Protein AF-A0A9Q3HCS9-F1 (afdb_monomer)

InterPro domains:
  IPR012337 Ribonuclease H-like superfamily [SSF53098] (1-122)
  IPR036397 Ribonuclease H superfamily [G3DSA:3.30.420.10] (37-159)

Structure (mmCIF, N/CA/C/O backbone):
data_AF-A0A9Q3HCS9-F1
#
_entry.id   AF-A0A9Q3HCS9-F1
#
loop_
_atom_site.group_PDB
_atom_site.id
_atom_site.type_symbol
_atom_site.label_atom_id
_atom_site.label_alt_id
_atom_site.label_comp_id
_atom_site.label_asym_id
_atom_site.label_entity_id
_atom_site.label_seq_id
_atom_site.pdbx_PDB_ins_code
_atom_site.Cartn_x
_atom_site.Cartn_y
_atom_site.Cartn_z
_atom_site.occupancy
_atom_site.B_iso_or_equiv
_atom_site.auth_seq_id
_atom_site.auth_comp_id
_atom_site.auth_asym_id
_atom_site.auth_atom_id
_atom_site.pdbx_PDB_model_num
ATOM 1 N N . MET A 1 1 ? -7.626 0.279 -17.590 1.00 75.75 1 MET A N 1
ATOM 2 C CA . MET A 1 1 ? -6.274 0.219 -18.177 1.00 75.75 1 MET A CA 1
ATOM 3 C C . MET A 1 1 ? -5.858 1.653 -18.358 1.00 75.75 1 MET A C 1
ATOM 5 O O . MET A 1 1 ? -6.711 2.412 -18.799 1.00 75.75 1 MET A O 1
ATOM 9 N N . ASP A 1 2 ? -4.629 2.001 -18.006 1.00 80.06 2 ASP A N 1
ATOM 10 C CA . ASP A 1 2 ? -4.125 3.363 -18.190 1.00 80.06 2 ASP A CA 1
ATOM 11 C C . ASP A 1 2 ? -2.607 3.383 -18.375 1.00 80.06 2 ASP A C 1
ATOM 13 O O . ASP A 1 2 ? -1.945 2.355 -18.183 1.00 80.06 2 ASP A O 1
ATOM 17 N N . TRP A 1 3 ? -2.080 4.531 -18.788 1.00 79.38 3 TRP A N 1
ATOM 18 C CA . TRP A 1 3 ? -0.685 4.724 -19.153 1.00 79.38 3 TRP A CA 1
ATOM 19 C C . TRP A 1 3 ? 0.046 5.605 -18.154 1.00 79.38 3 TRP A C 1
ATOM 21 O O . TRP A 1 3 ? -0.268 6.778 -17.988 1.00 79.38 3 TRP A O 1
ATOM 31 N N . VAL A 1 4 ? 1.145 5.076 -17.624 1.00 82.06 4 VAL A N 1
ATOM 32 C CA . VAL A 1 4 ? 2.168 5.895 -16.979 1.00 82.06 4 VAL A CA 1
ATOM 33 C C . VAL A 1 4 ? 3.147 6.346 -18.053 1.00 82.06 4 VAL A C 1
ATOM 35 O O . VAL A 1 4 ? 3.930 5.539 -18.564 1.00 82.06 4 VAL A O 1
ATOM 38 N N . THR A 1 5 ? 3.095 7.623 -18.416 1.00 82.62 5 THR A N 1
ATOM 39 C CA . THR A 1 5 ? 4.024 8.233 -19.373 1.00 82.62 5 THR A CA 1
ATOM 40 C C . THR A 1 5 ? 5.169 8.953 -18.669 1.00 82.62 5 THR A C 1
ATOM 42 O O . THR A 1 5 ? 5.165 9.129 -17.454 1.00 82.62 5 THR A O 1
ATOM 45 N N . ASP A 1 6 ? 6.156 9.380 -19.460 1.00 79.50 6 ASP A N 1
ATOM 46 C CA . ASP A 1 6 ? 7.261 10.240 -19.017 1.00 79.50 6 ASP A CA 1
ATOM 47 C C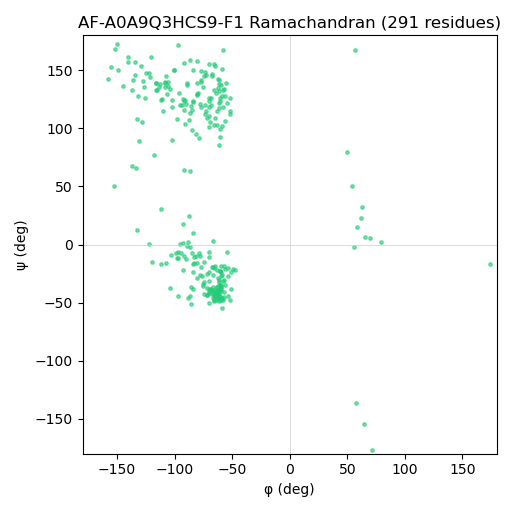 . ASP A 1 6 ? 8.152 9.598 -17.936 1.00 79.50 6 ASP A C 1
ATOM 49 O O . ASP A 1 6 ? 8.744 10.271 -17.091 1.00 79.50 6 ASP A O 1
ATOM 53 N N . LEU A 1 7 ? 8.288 8.269 -18.002 1.00 79.69 7 LEU A N 1
ATOM 54 C CA . LEU A 1 7 ? 9.249 7.518 -17.202 1.00 79.69 7 LEU A CA 1
ATOM 55 C C . LEU A 1 7 ? 10.664 7.660 -17.791 1.00 79.69 7 LEU A C 1
ATOM 57 O O . LEU A 1 7 ? 10.820 7.771 -19.013 1.00 79.69 7 LEU A O 1
ATOM 61 N N . PRO A 1 8 ? 11.722 7.619 -16.956 1.00 80.12 8 PRO A N 1
ATOM 62 C CA . PRO A 1 8 ? 13.096 7.595 -17.453 1.00 80.12 8 PRO A CA 1
ATOM 63 C C . PRO A 1 8 ? 13.323 6.370 -18.358 1.00 80.12 8 PRO A C 1
ATOM 65 O O . PRO A 1 8 ? 12.691 5.337 -18.141 1.00 80.12 8 PRO A O 1
ATOM 68 N N . PRO A 1 9 ? 14.232 6.423 -19.348 1.00 80.88 9 PRO A N 1
ATOM 69 C CA . PRO A 1 9 ? 14.474 5.290 -20.239 1.00 80.88 9 PRO A CA 1
ATOM 70 C C . PRO A 1 9 ? 14.955 4.064 -19.448 1.00 80.88 9 PRO A C 1
ATOM 72 O O . PRO A 1 9 ? 15.934 4.130 -18.702 1.00 80.88 9 PRO A O 1
ATOM 75 N N . GLY A 1 10 ? 14.239 2.947 -19.589 1.00 75.69 10 GLY A N 1
ATOM 76 C CA . GLY A 1 10 ? 14.479 1.715 -18.842 1.00 75.69 10 GLY A CA 1
ATOM 77 C C . GLY A 1 10 ? 14.904 0.534 -19.712 1.00 75.69 10 GLY A C 1
ATOM 78 O O . GLY A 1 10 ? 14.256 0.217 -20.710 1.00 75.69 10 GLY A O 1
ATOM 79 N N . GLY A 1 11 ? 15.958 -0.165 -19.278 1.00 74.81 11 GLY A N 1
ATOM 80 C CA . GLY A 1 11 ? 16.436 -1.417 -19.876 1.00 74.81 11 GLY A CA 1
ATOM 81 C C . GLY A 1 11 ? 17.113 -1.258 -21.243 1.00 74.81 11 GLY A C 1
ATOM 82 O O . GLY A 1 11 ? 17.266 -0.156 -21.759 1.00 74.81 11 GLY A O 1
ATOM 83 N N . GLU A 1 12 ? 17.496 -2.385 -21.852 1.00 72.75 12 GLU A N 1
ATOM 84 C CA . GLU A 1 12 ? 18.193 -2.427 -23.155 1.00 72.75 12 GLU A CA 1
ATOM 85 C C . GLU A 1 12 ? 17.368 -1.828 -24.301 1.00 72.75 12 GLU A C 1
ATOM 87 O O . GLU A 1 12 ? 17.911 -1.260 -25.244 1.00 72.75 12 GLU A O 1
ATOM 92 N N . ARG A 1 13 ? 16.038 -1.930 -24.206 1.00 79.94 13 ARG A N 1
ATOM 93 C CA . ARG A 1 13 ? 15.099 -1.427 -25.214 1.00 79.94 13 ARG A CA 1
ATOM 94 C C . ARG A 1 13 ? 14.676 0.026 -24.986 1.00 79.94 13 ARG A C 1
ATOM 96 O O . ARG A 1 13 ? 13.935 0.547 -25.802 1.00 79.94 13 ARG A O 1
ATOM 103 N N . SER A 1 14 ? 15.152 0.691 -23.927 1.00 83.00 14 SER A N 1
ATOM 104 C CA . SER A 1 14 ? 14.825 2.094 -23.609 1.00 83.00 14 SER A CA 1
ATOM 105 C C . SER A 1 14 ? 13.319 2.382 -23.516 1.00 83.00 14 SER A C 1
ATOM 107 O O . SER A 1 14 ? 12.809 3.323 -24.125 1.00 83.00 14 SER A O 1
ATOM 109 N N . TYR A 1 15 ? 12.586 1.572 -22.748 1.00 84.69 15 TYR A N 1
ATOM 110 C CA . TYR A 1 15 ? 11.163 1.817 -22.494 1.00 84.69 15 TYR A CA 1
ATOM 111 C C . TYR A 1 15 ? 10.973 3.147 -21.754 1.00 84.69 15 TYR A C 1
ATOM 113 O O . TYR A 1 15 ? 11.692 3.419 -20.792 1.00 84.69 15 TYR A O 1
ATOM 121 N N . ASN A 1 16 ? 10.011 3.963 -22.183 1.00 85.06 16 ASN A N 1
ATOM 122 C CA . ASN A 1 16 ? 9.735 5.295 -21.616 1.00 85.06 16 ASN A CA 1
ATOM 123 C C . ASN A 1 16 ? 8.290 5.453 -21.103 1.00 85.06 16 ASN A C 1
ATOM 125 O O . ASN A 1 16 ? 7.921 6.515 -20.601 1.00 85.06 16 ASN A O 1
ATOM 129 N N . ALA A 1 17 ? 7.477 4.403 -21.209 1.00 85.56 17 ALA A N 1
ATOM 130 C CA . ALA A 1 17 ? 6.125 4.350 -20.679 1.00 85.56 17 ALA A CA 1
ATOM 131 C C . ALA A 1 17 ? 5.837 2.969 -20.071 1.00 85.56 17 ALA A C 1
ATOM 133 O O . ALA A 1 17 ? 6.513 1.977 -20.361 1.00 85.56 17 ALA A O 1
ATOM 134 N N . CYS A 1 18 ? 4.813 2.887 -19.226 1.00 86.19 18 CYS A N 1
ATOM 135 C CA . CYS A 1 18 ? 4.311 1.632 -18.679 1.00 86.19 18 CYS A CA 1
ATOM 136 C C . CYS A 1 18 ? 2.787 1.569 -18.805 1.00 86.19 18 CYS A C 1
ATOM 138 O O . CYS A 1 18 ? 2.084 2.472 -18.356 1.00 86.19 18 CYS A O 1
ATOM 140 N N . LEU A 1 19 ? 2.278 0.485 -19.388 1.00 86.19 19 LEU A N 1
ATOM 141 C CA . LEU A 1 19 ? 0.853 0.222 -19.494 1.00 86.19 19 LEU A CA 1
ATOM 142 C C . LEU A 1 19 ? 0.402 -0.569 -18.267 1.00 86.19 19 LEU A C 1
ATOM 144 O O . LEU A 1 19 ? 0.886 -1.674 -18.005 1.00 86.19 19 LEU A O 1
ATOM 148 N N . VAL A 1 20 ? -0.545 0.002 -17.527 1.00 86.44 20 VAL A N 1
ATOM 149 C CA . VAL A 1 20 ? -1.086 -0.565 -16.296 1.00 86.44 20 VAL A CA 1
ATOM 150 C C . VAL A 1 20 ? -2.442 -1.201 -16.573 1.00 86.44 20 VAL A C 1
ATOM 152 O O . VAL A 1 20 ? -3.431 -0.560 -16.947 1.00 86.44 20 VAL A O 1
ATOM 155 N N . LEU A 1 21 ? -2.503 -2.503 -16.338 1.00 84.31 21 LEU A N 1
ATOM 156 C CA . LEU A 1 21 ? -3.712 -3.304 -16.420 1.00 84.31 21 LEU A CA 1
ATOM 157 C C . LEU A 1 21 ? -4.171 -3.673 -15.025 1.00 84.31 21 LEU A C 1
ATOM 159 O O . LEU A 1 21 ? -3.393 -4.221 -14.259 1.00 84.31 21 LEU A O 1
ATOM 163 N N . VAL A 1 22 ? -5.442 -3.434 -14.712 1.00 86.06 22 VAL A N 1
ATOM 164 C CA . VAL A 1 22 ? -6.029 -3.810 -13.422 1.00 86.06 22 VAL A CA 1
ATOM 165 C C . VAL A 1 22 ? -7.273 -4.647 -13.666 1.00 86.06 22 VAL A C 1
ATOM 167 O O . VAL A 1 22 ? -8.197 -4.225 -14.362 1.00 86.06 22 VAL A O 1
ATOM 170 N N . LYS A 1 23 ? -7.325 -5.828 -13.057 1.00 85.69 23 LYS A N 1
ATOM 171 C CA . LYS A 1 23 ? -8.526 -6.657 -13.000 1.00 85.69 23 LYS A CA 1
ATOM 172 C C . LYS A 1 23 ? -9.469 -6.099 -11.939 1.00 85.69 23 LYS A C 1
ATOM 174 O O . LYS A 1 23 ? -9.147 -6.032 -10.753 1.00 85.69 23 LYS A O 1
ATOM 179 N N . ARG A 1 24 ? -10.681 -5.732 -12.357 1.00 81.19 24 ARG A N 1
ATOM 180 C CA . ARG A 1 24 ? -11.657 -5.026 -11.511 1.00 81.19 24 ARG A CA 1
ATOM 181 C C . ARG A 1 24 ? -12.076 -5.789 -10.250 1.00 81.19 24 ARG A C 1
ATOM 183 O O . ARG A 1 24 ? -12.312 -5.144 -9.228 1.00 81.19 24 ARG A O 1
ATOM 190 N N . TYR A 1 25 ? -12.175 -7.117 -10.313 1.00 82.12 25 TYR A N 1
ATOM 191 C CA . TYR A 1 25 ? -12.683 -7.949 -9.214 1.00 82.12 25 TYR A CA 1
ATOM 192 C C . TYR A 1 25 ? -11.608 -8.323 -8.195 1.00 82.12 25 TYR A C 1
ATOM 194 O O . TYR A 1 25 ? -11.781 -8.094 -7.003 1.00 82.12 25 TYR A O 1
ATOM 202 N N . SER A 1 26 ? -10.483 -8.859 -8.663 1.00 83.88 26 SER A N 1
ATOM 203 C CA . SER A 1 26 ? -9.380 -9.291 -7.800 1.00 83.88 26 SER A CA 1
ATOM 204 C C . SER A 1 26 ? -8.483 -8.147 -7.341 1.00 83.88 26 SER A C 1
ATOM 206 O O . SER A 1 26 ? -7.690 -8.326 -6.422 1.00 83.88 26 SER A O 1
ATOM 208 N N . LYS A 1 27 ? -8.582 -6.985 -8.002 1.00 87.19 27 LYS A N 1
ATOM 209 C CA . LYS A 1 27 ? -7.637 -5.865 -7.890 1.00 87.19 27 LYS A CA 1
ATOM 210 C C . LYS A 1 27 ? -6.211 -6.253 -8.263 1.00 87.19 27 LYS A C 1
ATOM 212 O O . LYS A 1 27 ? -5.285 -5.504 -7.981 1.00 87.19 27 LYS A O 1
ATOM 217 N N . ASN A 1 28 ? -6.027 -7.403 -8.912 1.00 87.06 28 ASN A N 1
ATOM 218 C CA . ASN A 1 28 ? -4.724 -7.765 -9.423 1.00 87.06 28 ASN A CA 1
ATOM 219 C C . ASN A 1 28 ? -4.365 -6.857 -10.602 1.00 87.06 28 ASN A C 1
ATOM 221 O O . ASN A 1 28 ? -5.230 -6.312 -11.290 1.00 87.06 28 ASN A O 1
ATOM 225 N N . LYS A 1 29 ? -3.072 -6.715 -10.820 1.00 88.81 29 LYS A N 1
ATOM 226 C CA . LYS A 1 29 ? -2.436 -5.797 -11.749 1.00 88.81 29 LYS A CA 1
ATOM 227 C C . LYS A 1 29 ? -1.448 -6.542 -12.625 1.00 88.81 29 LYS A C 1
ATOM 229 O O . LYS A 1 29 ? -0.878 -7.544 -12.197 1.00 88.81 29 LYS A O 1
ATOM 234 N N . MET A 1 30 ? -1.226 -6.006 -13.810 1.00 86.44 30 MET A N 1
ATOM 235 C CA . MET A 1 30 ? -0.145 -6.405 -14.690 1.00 86.44 30 MET A CA 1
ATOM 236 C C . MET A 1 30 ? 0.488 -5.150 -15.271 1.00 86.44 30 MET A C 1
ATOM 238 O O . MET A 1 30 ? -0.229 -4.254 -15.727 1.00 86.44 30 MET A O 1
ATOM 242 N N . PHE A 1 31 ? 1.813 -5.093 -15.240 1.00 87.75 31 PHE A N 1
ATOM 243 C CA . PHE A 1 31 ? 2.566 -3.996 -15.825 1.00 87.75 31 PHE A CA 1
ATOM 244 C C . PHE A 1 31 ? 3.227 -4.438 -17.119 1.00 87.75 31 PHE A C 1
ATOM 246 O O . PHE A 1 31 ? 3.803 -5.520 -17.213 1.00 87.75 31 PHE A O 1
ATOM 253 N N . LEU A 1 32 ? 3.148 -3.582 -18.129 1.00 86.00 32 LEU A N 1
ATOM 254 C CA . LEU A 1 32 ? 3.717 -3.843 -19.440 1.00 86.00 32 LEU A CA 1
ATOM 255 C C . LEU A 1 32 ? 4.600 -2.656 -19.840 1.00 86.00 32 LEU A C 1
ATOM 257 O O . LEU A 1 32 ? 4.074 -1.596 -20.188 1.00 86.00 32 LEU A O 1
ATOM 261 N N . PRO A 1 33 ? 5.936 -2.805 -19.791 1.00 86.31 33 PRO A N 1
ATOM 262 C CA . PRO A 1 33 ? 6.858 -1.800 -20.308 1.00 86.31 33 PRO A CA 1
ATOM 263 C C . PRO A 1 33 ? 6.588 -1.521 -21.788 1.00 86.31 33 PRO A C 1
ATOM 265 O O . PRO A 1 33 ? 6.406 -2.445 -22.584 1.00 86.31 33 PRO A O 1
ATOM 268 N N . CYS A 1 34 ? 6.546 -0.245 -22.149 1.00 85.19 34 CYS A N 1
ATOM 269 C CA . CYS A 1 34 ? 6.118 0.217 -23.462 1.00 85.19 34 CYS A CA 1
ATOM 270 C C . CYS A 1 34 ? 6.818 1.514 -23.877 1.00 85.19 34 CYS A C 1
ATOM 272 O O . CYS A 1 34 ? 7.548 2.127 -23.091 1.00 85.19 34 CYS A O 1
ATOM 274 N N . HIS A 1 35 ? 6.602 1.916 -25.132 1.00 84.88 35 HIS A N 1
ATOM 275 C CA . HIS A 1 35 ? 6.965 3.238 -25.610 1.00 84.88 35 HIS A CA 1
ATOM 276 C C . HIS A 1 35 ? 5.748 4.162 -25.652 1.00 84.88 35 HIS A C 1
ATOM 278 O O . HIS A 1 35 ? 4.624 3.712 -25.869 1.00 84.88 35 HIS A O 1
ATOM 284 N N . LYS A 1 36 ? 5.983 5.461 -25.460 1.00 80.06 36 LYS A N 1
ATOM 285 C CA . LYS A 1 36 ? 4.969 6.524 -25.529 1.00 80.06 36 LYS A CA 1
ATOM 286 C C . LYS A 1 36 ? 4.267 6.591 -26.892 1.00 80.06 36 LYS A C 1
ATOM 288 O O . LYS A 1 36 ? 3.123 7.026 -26.959 1.00 80.06 36 LYS A O 1
ATOM 293 N N . ASP A 1 37 ? 4.947 6.144 -27.944 1.00 79.31 37 ASP A N 1
ATOM 294 C CA . ASP A 1 37 ? 4.442 6.172 -29.320 1.00 79.31 37 ASP A CA 1
ATOM 295 C C . ASP A 1 37 ? 3.532 4.976 -29.649 1.00 79.31 37 ASP A C 1
ATOM 297 O O . ASP A 1 37 ? 2.867 4.963 -30.683 1.00 79.31 37 ASP A O 1
ATOM 301 N N . ASP A 1 38 ? 3.480 3.964 -28.778 1.00 76.69 38 ASP A N 1
ATOM 302 C CA . ASP A 1 38 ? 2.663 2.779 -29.009 1.00 76.69 38 ASP A CA 1
ATOM 303 C C . ASP A 1 38 ? 1.199 3.046 -28.650 1.00 76.69 38 ASP A C 1
ATOM 305 O O . ASP A 1 38 ? 0.883 3.455 -27.530 1.00 76.69 38 ASP A O 1
ATOM 309 N N . THR A 1 39 ? 0.270 2.743 -29.559 1.00 73.62 39 THR A N 1
ATOM 310 C CA . THR A 1 39 ? -1.152 2.885 -29.236 1.00 73.62 39 THR A CA 1
ATOM 311 C C . THR A 1 39 ? -1.633 1.771 -28.297 1.00 73.62 39 THR A C 1
ATOM 313 O O . THR A 1 39 ? -1.243 0.602 -28.389 1.00 73.62 39 THR A O 1
ATOM 316 N N . ALA A 1 40 ? -2.558 2.124 -27.398 1.00 65.25 40 ALA A N 1
ATOM 317 C CA . ALA A 1 40 ? -3.252 1.174 -26.518 1.00 65.25 40 ALA A CA 1
ATOM 318 C C . ALA A 1 40 ? -3.994 0.087 -27.281 1.00 65.25 40 ALA A C 1
ATOM 320 O O . ALA A 1 40 ? -4.095 -1.043 -26.802 1.00 65.25 40 ALA A O 1
ATOM 321 N N . MET A 1 41 ? -4.482 0.430 -28.470 1.00 69.00 41 MET A N 1
ATOM 322 C CA . MET A 1 41 ? -5.254 -0.474 -29.300 1.00 69.00 41 MET A CA 1
ATOM 323 C C . MET A 1 41 ? -4.368 -1.580 -29.869 1.00 69.00 41 MET A C 1
ATOM 325 O O . MET A 1 41 ? -4.666 -2.755 -29.661 1.00 69.00 41 MET A O 1
ATOM 329 N N . ASP A 1 42 ? -3.233 -1.217 -30.466 1.00 74.94 42 ASP A N 1
ATOM 330 C CA . ASP A 1 42 ? -2.310 -2.182 -31.068 1.00 74.94 42 ASP A CA 1
ATOM 331 C C . ASP A 1 42 ? -1.723 -3.121 -30.010 1.00 74.94 42 ASP A C 1
ATOM 333 O O . ASP A 1 42 ? -1.700 -4.342 -30.178 1.00 74.94 42 ASP A O 1
ATOM 337 N N . ARG A 1 43 ? -1.329 -2.569 -28.856 1.00 72.56 43 ARG A N 1
ATOM 338 C CA . ARG A 1 43 ? -0.808 -3.347 -27.724 1.00 72.56 43 ARG A CA 1
ATOM 339 C C . ARG A 1 43 ? -1.843 -4.314 -27.152 1.00 72.56 43 ARG A C 1
ATOM 341 O O . ARG A 1 43 ? -1.519 -5.480 -26.938 1.00 72.56 43 ARG A O 1
ATOM 348 N N . ALA A 1 44 ? -3.072 -3.862 -26.904 1.00 69.25 44 ALA A N 1
ATOM 349 C CA . ALA A 1 44 ? -4.111 -4.710 -26.322 1.00 69.25 44 ALA A CA 1
ATOM 350 C C . ALA A 1 44 ? -4.571 -5.815 -27.283 1.00 69.25 44 ALA A C 1
ATOM 352 O O . ALA A 1 44 ? -4.778 -6.950 -26.850 1.00 69.25 44 ALA A O 1
ATOM 353 N N . ILE A 1 45 ? -4.692 -5.504 -28.578 1.00 74.06 45 ILE A N 1
ATOM 354 C CA . ILE A 1 45 ? -5.042 -6.488 -29.606 1.00 74.06 45 ILE A CA 1
ATOM 355 C C . ILE A 1 45 ? -3.929 -7.530 -29.731 1.00 74.06 45 ILE A C 1
ATOM 357 O O . ILE A 1 45 ? -4.228 -8.722 -29.710 1.00 74.06 45 ILE A O 1
ATOM 361 N N . MET A 1 46 ? -2.658 -7.115 -29.773 1.00 73.88 46 MET A N 1
ATOM 362 C CA . MET A 1 46 ? -1.534 -8.057 -29.833 1.00 73.88 46 MET A CA 1
ATOM 363 C C . MET A 1 46 ? -1.437 -8.969 -28.603 1.00 73.88 46 MET A C 1
ATOM 365 O O . MET A 1 46 ? -1.100 -10.141 -28.744 1.00 73.88 46 MET A O 1
ATOM 369 N N . LEU A 1 47 ? -1.697 -8.449 -27.400 1.00 73.25 47 LEU A N 1
ATOM 370 C CA . LEU A 1 47 ? -1.494 -9.199 -26.154 1.00 73.25 47 LEU A CA 1
ATOM 371 C C . LEU A 1 47 ? -2.681 -10.078 -25.754 1.00 73.25 47 LEU A C 1
ATOM 373 O O . LEU A 1 47 ? -2.472 -11.155 -25.200 1.00 73.25 47 LEU A O 1
ATOM 377 N N . PHE A 1 48 ? -3.914 -9.623 -25.992 1.00 77.00 48 PHE A N 1
ATOM 378 C CA . PHE A 1 48 ? -5.116 -10.307 -25.499 1.00 77.00 48 PHE A CA 1
ATOM 379 C C . PHE A 1 48 ? -6.057 -10.773 -26.607 1.00 77.00 48 PHE A C 1
ATOM 381 O O . PHE A 1 48 ? -6.942 -11.578 -26.330 1.00 77.00 48 PHE A O 1
ATOM 388 N N . GLY A 1 49 ? -5.906 -10.283 -27.843 1.00 75.00 49 GLY A N 1
ATOM 389 C CA . GLY A 1 49 ? -6.820 -10.608 -28.942 1.00 75.00 49 GLY A CA 1
ATOM 390 C C . GLY A 1 49 ? -8.262 -10.145 -28.700 1.00 75.00 49 GLY A C 1
ATOM 391 O O . GLY A 1 49 ? -9.194 -10.714 -29.262 1.00 75.00 49 GLY A O 1
ATOM 392 N N . THR A 1 50 ? -8.472 -9.150 -27.829 1.00 72.44 50 THR A N 1
ATOM 393 C CA . THR A 1 50 ? -9.807 -8.703 -27.401 1.00 72.44 50 THR A CA 1
ATOM 394 C C . THR A 1 50 ? -10.198 -7.357 -27.997 1.00 72.44 50 THR A C 1
ATOM 396 O O . THR A 1 50 ? -9.377 -6.444 -28.072 1.00 72.44 50 THR A O 1
ATOM 399 N N . ASN A 1 51 ? -11.489 -7.193 -28.296 1.00 65.44 51 ASN A N 1
ATOM 400 C CA . ASN A 1 51 ? -12.072 -5.900 -28.651 1.00 65.44 51 ASN A CA 1
ATOM 401 C C . ASN A 1 51 ? -12.118 -4.974 -27.423 1.00 65.44 51 ASN A C 1
ATOM 403 O O . ASN A 1 51 ? -12.673 -5.335 -26.384 1.00 65.44 51 ASN A O 1
ATOM 407 N N . LEU A 1 52 ? -11.547 -3.776 -27.547 1.00 67.31 52 LEU A N 1
ATOM 408 C CA . LEU A 1 52 ? -11.558 -2.752 -26.501 1.00 67.31 52 LEU A CA 1
ATOM 409 C C . LEU A 1 52 ? -12.900 -2.010 -26.475 1.00 67.31 52 LEU A C 1
ATOM 411 O O . LEU A 1 52 ? -13.362 -1.507 -27.496 1.00 67.31 52 LEU A O 1
ATOM 415 N N . SER A 1 53 ? -13.495 -1.884 -25.289 1.00 66.81 53 SER A N 1
ATOM 416 C CA . SER A 1 53 ? -14.614 -0.972 -25.041 1.00 66.81 53 SER A CA 1
ATOM 417 C C . SER A 1 53 ? -14.089 0.321 -24.414 1.00 66.81 53 SER A C 1
ATOM 419 O O . SER A 1 53 ? -13.685 0.320 -23.248 1.00 66.81 53 SER A O 1
ATOM 421 N N . PHE A 1 54 ? -14.078 1.416 -25.172 1.00 63.81 54 PHE A N 1
ATOM 422 C CA . PHE A 1 54 ? -13.660 2.724 -24.665 1.00 63.81 54 PHE A CA 1
ATOM 423 C C . PHE A 1 54 ? -14.757 3.357 -23.803 1.00 63.81 54 PHE A C 1
ATOM 425 O O . PHE A 1 54 ? -15.943 3.282 -24.132 1.00 63.81 54 PHE A O 1
ATOM 432 N N . SER A 1 55 ? -14.367 4.004 -22.703 1.00 62.41 55 SER A N 1
ATOM 433 C CA . SER A 1 55 ? -15.262 4.914 -21.992 1.00 62.41 55 SER A CA 1
ATOM 434 C C . SER A 1 55 ? -15.535 6.145 -22.863 1.00 62.41 55 SER A C 1
ATOM 436 O O . SER A 1 55 ? -14.696 6.587 -23.648 1.00 62.41 55 SER A O 1
ATOM 438 N N . THR A 1 56 ? -16.741 6.700 -22.762 1.00 58.00 56 THR A N 1
ATOM 439 C CA . THR A 1 56 ? -17.122 7.911 -23.501 1.00 58.00 56 THR A CA 1
ATOM 440 C C . THR A 1 56 ? -16.230 9.086 -23.090 1.00 58.00 56 THR A C 1
ATOM 442 O O . THR A 1 56 ? -16.104 9.351 -21.894 1.00 58.00 56 THR A O 1
ATOM 445 N N . ALA A 1 57 ? -15.695 9.826 -24.068 1.00 50.69 57 ALA A N 1
ATOM 446 C CA . ALA A 1 57 ? -14.660 10.864 -23.929 1.00 50.69 57 ALA A CA 1
ATOM 447 C C . ALA A 1 57 ? -14.935 12.016 -22.928 1.00 50.69 57 ALA A C 1
ATOM 449 O O . ALA A 1 57 ? -14.051 12.825 -22.674 1.00 50.69 57 ALA A O 1
ATOM 450 N N . TYR A 1 58 ? -16.132 12.098 -22.336 1.00 45.09 58 TYR A N 1
ATOM 451 C CA . TYR A 1 58 ? -16.535 13.178 -21.427 1.00 45.09 58 TYR A CA 1
ATOM 452 C C . TYR A 1 58 ? -17.200 12.701 -20.123 1.00 45.09 58 TYR A C 1
ATOM 454 O O . TYR A 1 58 ? -17.791 13.509 -19.406 1.00 45.09 58 TYR A O 1
ATOM 462 N N . HIS A 1 59 ? -17.134 11.407 -19.783 1.00 48.88 59 HIS A N 1
ATOM 463 C CA . HIS A 1 59 ? -17.694 10.869 -18.533 1.00 48.88 59 HIS A CA 1
ATOM 464 C C . HIS A 1 59 ? -16.685 9.981 -17.780 1.00 48.88 59 HIS A C 1
ATOM 466 O O . HIS A 1 59 ? -16.736 8.758 -17.906 1.00 48.88 59 HIS A O 1
ATOM 472 N N . PRO A 1 60 ? -15.856 10.562 -16.890 1.00 50.28 60 PRO A N 1
ATOM 473 C CA . PRO A 1 60 ? -15.045 9.804 -15.920 1.00 50.28 60 PRO A CA 1
ATOM 474 C C . PRO A 1 60 ? -15.891 9.069 -14.852 1.00 50.28 60 PRO A C 1
ATOM 476 O O 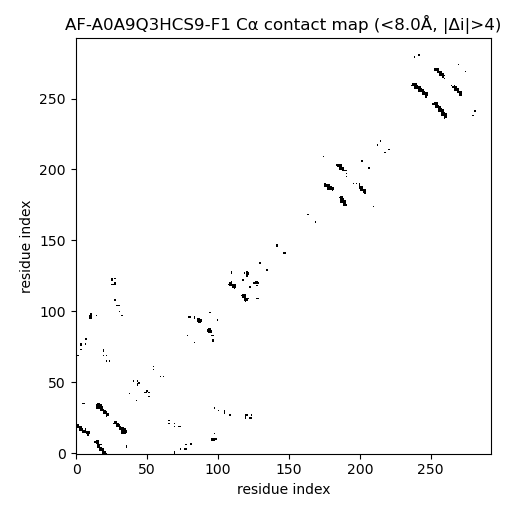. PRO A 1 60 ? -15.394 8.439 -13.931 1.00 50.28 60 PRO A O 1
ATOM 479 N N . LYS A 1 61 ? -17.227 9.133 -14.928 1.00 45.03 61 LYS A N 1
ATOM 480 C CA . LYS A 1 61 ? -18.126 8.536 -13.926 1.00 45.03 61 LYS A CA 1
ATOM 481 C C . LYS A 1 61 ? -18.321 7.021 -14.055 1.00 45.03 61 LYS A C 1
ATOM 483 O O . LYS A 1 61 ? -18.960 6.441 -13.180 1.00 45.03 61 LYS A O 1
ATOM 488 N N . ALA A 1 62 ? -17.821 6.379 -15.110 1.00 51.59 62 ALA A N 1
ATOM 489 C CA . ALA A 1 62 ? -18.145 4.979 -15.380 1.00 51.59 62 ALA A CA 1
ATOM 490 C C . ALA A 1 62 ? -17.370 3.970 -14.504 1.00 51.59 62 ALA A C 1
ATOM 492 O O . ALA A 1 62 ? -17.898 2.886 -14.250 1.00 51.59 62 ALA A O 1
ATOM 493 N N . ASP A 1 63 ? -16.172 4.298 -13.994 1.00 62.62 63 ASP A N 1
ATOM 494 C CA . ASP A 1 63 ? -15.402 3.346 -13.171 1.00 62.62 63 ASP A CA 1
ATOM 495 C C . ASP A 1 63 ? -14.454 4.004 -12.149 1.00 62.62 63 ASP A C 1
ATOM 497 O O . ASP A 1 63 ? -13.286 3.637 -12.026 1.00 62.62 63 ASP A O 1
ATOM 501 N N . GLY A 1 64 ? -14.962 4.950 -11.350 1.00 71.69 64 GLY A N 1
ATOM 502 C CA . GLY A 1 64 ? -14.158 5.704 -10.370 1.00 71.69 64 GLY A CA 1
ATOM 503 C C . GLY A 1 64 ? -13.401 4.850 -9.334 1.00 71.69 64 GLY A C 1
ATOM 504 O O . GLY A 1 64 ? -12.402 5.292 -8.770 1.00 71.69 64 GLY A O 1
ATOM 505 N N . LEU A 1 65 ? -13.827 3.602 -9.092 1.00 69.19 65 LEU A N 1
ATOM 506 C CA . LEU A 1 65 ? -13.066 2.651 -8.271 1.00 69.19 65 LEU A CA 1
ATOM 507 C C . LEU A 1 65 ? -11.814 2.141 -8.990 1.00 69.19 65 LEU A C 1
ATOM 509 O O . LEU A 1 65 ? -10.770 2.011 -8.353 1.00 69.19 65 LEU A O 1
ATOM 513 N N . ALA A 1 66 ? -11.918 1.806 -10.279 1.00 72.06 66 ALA A N 1
ATOM 514 C CA . ALA A 1 66 ? -10.772 1.378 -11.071 1.00 72.06 66 ALA A CA 1
ATOM 515 C C . ALA A 1 66 ? -9.820 2.549 -11.327 1.00 72.06 66 ALA A C 1
ATOM 517 O O . ALA A 1 66 ? -8.623 2.377 -11.133 1.00 72.06 66 ALA A O 1
ATOM 518 N N . GLU A 1 67 ? -10.345 3.736 -11.642 1.00 79.31 67 GLU A N 1
ATOM 519 C CA . GLU A 1 67 ? -9.551 4.962 -11.813 1.00 79.31 67 GLU A CA 1
ATOM 520 C C . GLU A 1 67 ? -8.732 5.280 -10.561 1.00 79.31 67 GLU A C 1
ATOM 522 O O . GLU A 1 67 ? -7.532 5.509 -10.647 1.00 79.31 67 GLU A O 1
ATOM 527 N N . ARG A 1 68 ? -9.335 5.195 -9.366 1.00 82.50 68 ARG A N 1
ATOM 528 C CA . ARG A 1 68 ? -8.609 5.445 -8.113 1.00 82.50 68 ARG A CA 1
ATOM 529 C C . ARG A 1 68 ? -7.482 4.440 -7.871 1.00 82.50 68 ARG A C 1
ATOM 531 O O . ARG A 1 68 ? -6.452 4.796 -7.310 1.00 82.50 68 ARG A O 1
ATOM 538 N N . ILE A 1 69 ? -7.686 3.177 -8.246 1.00 83.06 69 ILE A N 1
ATOM 539 C CA . ILE A 1 69 ? -6.661 2.136 -8.099 1.00 83.06 69 ILE A CA 1
ATOM 540 C C . ILE A 1 69 ? -5.537 2.346 -9.101 1.00 83.06 69 ILE A C 1
ATOM 542 O O . ILE A 1 69 ? -4.376 2.203 -8.733 1.00 83.06 69 ILE A O 1
ATOM 546 N N . ILE A 1 70 ? -5.896 2.667 -10.340 1.00 81.94 70 ILE A N 1
ATOM 547 C CA . ILE A 1 70 ? -4.953 2.989 -11.400 1.00 81.94 70 ILE A CA 1
ATOM 548 C C . ILE A 1 70 ? -4.113 4.181 -10.955 1.00 81.94 70 ILE A C 1
ATOM 550 O O . ILE A 1 70 ? -2.917 4.006 -10.809 1.00 81.94 70 ILE A O 1
ATOM 554 N N . GLN A 1 71 ? -4.720 5.302 -10.568 1.00 84.44 71 GLN A N 1
ATOM 555 C CA . GLN A 1 71 ? -4.001 6.483 -10.086 1.00 84.44 71 GLN A CA 1
ATOM 556 C C . GLN A 1 71 ? -3.046 6.159 -8.926 1.00 84.44 71 GLN A C 1
ATOM 558 O O . GLN A 1 71 ? -1.889 6.557 -8.944 1.00 84.44 71 GLN A O 1
ATOM 563 N N . ASN A 1 72 ? -3.485 5.362 -7.945 1.00 86.25 72 ASN A N 1
ATOM 564 C CA . ASN A 1 72 ? -2.594 4.918 -6.870 1.00 86.25 72 ASN A CA 1
ATOM 565 C C . ASN A 1 72 ? -1.407 4.088 -7.398 1.00 86.25 72 ASN A C 1
ATOM 567 O O . ASN A 1 72 ? -0.308 4.184 -6.866 1.00 86.25 72 ASN A O 1
ATOM 571 N N . LEU A 1 73 ? -1.623 3.228 -8.397 1.00 85.50 73 LEU A N 1
ATOM 572 C CA . LEU A 1 73 ? -0.560 2.447 -9.034 1.00 85.50 73 LEU A CA 1
ATOM 573 C C . LEU A 1 73 ? 0.388 3.328 -9.848 1.00 85.50 73 LEU A C 1
ATOM 575 O O . LEU A 1 73 ? 1.590 3.083 -9.817 1.00 85.50 73 LEU A O 1
ATOM 579 N N . GLU A 1 74 ? -0.130 4.343 -10.534 1.00 84.75 74 GLU A N 1
ATOM 580 C CA . GLU A 1 74 ? 0.669 5.341 -11.245 1.00 84.75 74 GLU A CA 1
ATOM 581 C C . GLU A 1 74 ? 1.529 6.143 -10.274 1.00 84.75 74 GLU A C 1
ATOM 583 O O . GLU A 1 74 ? 2.719 6.289 -10.519 1.00 84.75 74 GLU A O 1
ATOM 588 N N . ASP A 1 75 ? 0.980 6.570 -9.135 1.00 84.44 75 ASP A N 1
ATOM 589 C CA . ASP A 1 75 ? 1.734 7.253 -8.081 1.00 84.44 75 ASP A CA 1
ATOM 590 C C . ASP A 1 75 ? 2.825 6.344 -7.495 1.00 84.44 75 ASP A C 1
ATOM 592 O O . ASP A 1 75 ? 3.948 6.785 -7.247 1.00 84.44 75 ASP A O 1
ATOM 596 N N . ILE A 1 76 ? 2.522 5.054 -7.296 1.00 84.31 76 ILE A N 1
ATOM 597 C CA . ILE A 1 76 ? 3.498 4.074 -6.807 1.00 84.31 76 ILE A CA 1
ATOM 598 C C . ILE A 1 76 ? 4.609 3.864 -7.836 1.00 84.31 76 ILE A C 1
ATOM 600 O O . ILE A 1 76 ? 5.776 3.913 -7.466 1.00 84.31 76 ILE A O 1
ATOM 604 N N . ILE A 1 77 ? 4.278 3.641 -9.111 1.00 81.31 77 ILE A N 1
ATOM 605 C CA . ILE A 1 77 ? 5.271 3.455 -10.177 1.00 81.31 77 ILE A CA 1
ATOM 606 C C . ILE A 1 77 ? 6.060 4.742 -10.382 1.00 81.31 77 ILE A C 1
ATOM 608 O O . ILE A 1 77 ? 7.280 4.692 -10.414 1.00 81.31 77 ILE A O 1
ATOM 612 N N . GLY A 1 78 ? 5.394 5.887 -10.477 1.00 78.38 78 GLY A N 1
ATOM 613 C CA . GLY A 1 78 ? 6.008 7.198 -10.636 1.00 78.38 78 GLY A CA 1
ATOM 614 C C . GLY A 1 78 ? 6.966 7.496 -9.491 1.00 78.38 78 GLY A C 1
ATOM 615 O O . GLY A 1 78 ? 8.123 7.816 -9.738 1.00 78.38 78 GLY A O 1
ATOM 616 N N . GLY A 1 79 ? 6.546 7.277 -8.244 1.00 77.81 79 GLY A N 1
ATOM 617 C CA . GLY A 1 79 ? 7.408 7.398 -7.070 1.00 77.81 79 GLY A CA 1
ATOM 618 C C . GLY A 1 79 ? 8.566 6.401 -7.083 1.00 77.81 79 GLY A C 1
ATOM 619 O O . GLY A 1 79 ? 9.705 6.784 -6.847 1.00 77.81 79 GLY A O 1
ATOM 620 N N . PHE A 1 80 ? 8.311 5.137 -7.411 1.00 73.62 80 PHE A N 1
ATOM 621 C CA . PHE A 1 80 ? 9.320 4.076 -7.432 1.00 73.62 80 PHE A CA 1
ATOM 622 C C . PHE A 1 80 ? 10.338 4.228 -8.575 1.00 73.62 80 PHE A C 1
ATOM 624 O O . PHE A 1 80 ? 11.507 3.888 -8.410 1.00 73.62 80 PHE A O 1
ATOM 631 N N . CYS A 1 81 ? 9.922 4.785 -9.715 1.00 71.12 81 CYS A N 1
ATOM 632 C CA . CYS A 1 81 ? 10.769 5.062 -10.875 1.00 71.12 81 CYS A CA 1
ATOM 633 C C . CYS A 1 81 ? 11.506 6.404 -10.743 1.00 71.12 81 CYS A C 1
ATOM 635 O O . CYS A 1 81 ? 12.675 6.482 -11.112 1.00 71.12 81 CYS A O 1
ATOM 637 N N . ALA A 1 82 ? 10.864 7.447 -10.198 1.00 65.12 82 ALA A N 1
ATOM 638 C CA . ALA A 1 82 ? 11.476 8.761 -9.971 1.00 65.12 82 ALA A CA 1
ATOM 639 C C . ALA A 1 82 ? 12.444 8.745 -8.778 1.00 65.12 82 ALA A C 1
ATOM 641 O O . ALA A 1 82 ? 13.559 9.255 -8.875 1.00 65.12 82 ALA A O 1
ATOM 642 N N . HIS A 1 83 ? 12.058 8.090 -7.677 1.00 55.47 83 HIS A N 1
ATOM 643 C CA . HIS A 1 83 ? 12.944 7.741 -6.561 1.00 55.47 83 HIS A CA 1
ATOM 644 C C . HIS A 1 83 ? 13.644 6.398 -6.771 1.00 55.47 83 HIS A C 1
ATOM 646 O O . HIS A 1 83 ? 14.104 5.791 -5.805 1.00 55.47 83 HIS A O 1
ATOM 652 N N . GLY A 1 84 ? 13.810 5.961 -8.017 1.00 52.31 84 GLY A N 1
ATOM 653 C CA . GLY A 1 84 ? 14.769 4.926 -8.367 1.00 52.31 84 GLY A CA 1
ATOM 654 C C . GLY A 1 84 ? 16.125 5.518 -8.771 1.00 52.31 84 GLY A C 1
ATOM 655 O O . GLY A 1 84 ? 16.515 5.336 -9.924 1.00 52.31 84 GLY A O 1
ATOM 656 N N . PRO A 1 85 ? 16.900 6.222 -7.912 1.00 49.31 85 PRO A N 1
ATOM 657 C CA . PRO A 1 85 ? 18.265 6.559 -8.251 1.00 49.31 85 PRO A CA 1
ATOM 658 C C . PRO A 1 85 ? 19.099 5.307 -8.012 1.00 49.31 85 PRO A C 1
ATOM 660 O O . PRO A 1 85 ? 19.580 5.079 -6.911 1.00 49.31 85 PRO A O 1
ATOM 663 N N . LYS A 1 86 ? 19.270 4.488 -9.049 1.00 54.12 86 LYS A N 1
ATOM 664 C CA . LYS A 1 86 ? 20.217 3.371 -9.057 1.00 54.12 86 LYS A CA 1
ATOM 665 C C . LYS A 1 86 ? 20.076 2.479 -7.823 1.00 54.12 86 LYS A C 1
ATOM 667 O O . LYS A 1 86 ? 20.884 2.580 -6.900 1.00 54.12 86 LYS A O 1
ATOM 672 N N . PHE A 1 87 ? 19.091 1.578 -7.808 1.00 53.75 87 PHE A N 1
ATOM 673 C CA . PHE A 1 87 ? 19.189 0.449 -6.884 1.00 53.75 87 PHE A CA 1
ATOM 674 C C . PHE A 1 87 ? 20.488 -0.268 -7.256 1.00 53.75 87 PHE A C 1
ATOM 676 O O . PHE A 1 87 ? 20.581 -0.861 -8.329 1.00 53.75 87 PHE A O 1
ATOM 683 N N . LYS A 1 88 ? 21.534 -0.035 -6.463 1.00 56.09 88 LYS A N 1
ATOM 684 C CA . LYS A 1 88 ? 22.839 -0.639 -6.647 1.00 56.09 88 LYS A CA 1
ATOM 685 C C . LYS A 1 88 ? 22.819 -1.892 -5.812 1.00 56.09 88 LYS A C 1
ATOM 687 O O . LYS A 1 88 ? 22.722 -1.803 -4.589 1.00 56.09 88 LYS A O 1
ATOM 692 N N . ASP A 1 89 ? 22.912 -3.038 -6.464 1.00 61.25 89 ASP A N 1
ATOM 693 C CA . ASP A 1 89 ? 23.185 -4.267 -5.730 1.00 61.25 89 ASP A CA 1
ATOM 694 C C . ASP A 1 89 ? 24.503 -4.134 -4.960 1.00 61.25 89 ASP A C 1
ATOM 696 O O . ASP A 1 89 ? 25.320 -3.250 -5.229 1.00 61.25 89 ASP A O 1
ATOM 700 N N . TYR A 1 90 ? 24.764 -5.067 -4.045 1.00 60.50 90 TYR A N 1
ATOM 701 C CA . TYR A 1 90 ? 26.062 -5.179 -3.368 1.00 60.50 90 TYR A CA 1
ATOM 702 C C . TYR A 1 90 ? 27.249 -5.276 -4.358 1.00 60.50 90 TYR A C 1
ATOM 704 O O . TYR A 1 90 ? 28.373 -4.928 -4.008 1.00 60.50 90 TYR A O 1
ATOM 712 N N . ASN A 1 91 ? 26.975 -5.666 -5.611 1.00 62.47 91 ASN A N 1
ATOM 713 C CA . ASN A 1 91 ? 27.911 -5.714 -6.741 1.00 62.47 91 ASN A CA 1
ATOM 714 C C . ASN A 1 91 ? 28.008 -4.405 -7.556 1.00 62.47 91 ASN A C 1
ATOM 716 O O . ASN A 1 91 ? 28.697 -4.362 -8.571 1.00 62.47 91 ASN A O 1
ATOM 720 N N . GLY A 1 92 ? 27.294 -3.342 -7.176 1.00 63.47 92 GLY A N 1
ATOM 721 C CA . GLY A 1 92 ? 27.295 -2.047 -7.867 1.00 63.47 92 GLY A CA 1
ATOM 722 C C . GLY A 1 92 ? 26.433 -1.967 -9.136 1.00 63.47 92 GLY A C 1
ATOM 723 O O . GLY A 1 92 ? 26.407 -0.909 -9.772 1.00 63.47 92 GLY A O 1
ATOM 724 N N . PHE A 1 93 ? 25.711 -3.035 -9.500 1.00 62.50 93 PHE A N 1
ATOM 725 C CA . PHE A 1 93 ? 24.828 -3.056 -10.671 1.00 62.50 93 PHE A CA 1
ATOM 726 C C . PHE A 1 93 ? 23.625 -2.137 -10.464 1.00 62.50 93 PHE A C 1
ATOM 728 O O . PHE A 1 93 ? 22.926 -2.258 -9.468 1.00 62.50 93 PHE A O 1
ATOM 735 N N . THR A 1 94 ? 23.403 -1.212 -11.397 1.00 65.62 94 THR A N 1
ATOM 736 C CA . THR A 1 94 ? 22.296 -0.251 -11.359 1.00 65.62 94 THR A CA 1
ATOM 737 C C . THR A 1 94 ? 21.061 -0.871 -11.998 1.00 65.62 94 THR A C 1
ATOM 739 O O . THR A 1 94 ? 21.046 -1.099 -13.205 1.00 65.62 94 THR A O 1
ATOM 742 N N . HIS A 1 95 ? 20.018 -1.113 -11.209 1.00 68.81 95 HIS A N 1
ATOM 743 C CA . HIS A 1 95 ? 18.741 -1.581 -11.744 1.00 68.81 95 HIS A CA 1
ATOM 744 C C . HIS A 1 95 ? 17.970 -0.457 -12.428 1.00 68.81 95 HIS A C 1
ATOM 746 O O . HIS A 1 95 ? 17.850 0.649 -11.895 1.00 68.81 95 HIS A O 1
ATOM 752 N N . TYR A 1 96 ? 17.420 -0.769 -13.600 1.00 76.38 96 TYR A N 1
ATOM 753 C CA . TYR A 1 96 ? 16.442 0.075 -14.278 1.00 76.38 96 TYR A CA 1
ATOM 754 C C . TYR A 1 96 ? 15.063 -0.144 -13.663 1.00 76.38 96 TYR A C 1
ATOM 756 O O . TYR A 1 96 ? 14.777 -1.207 -13.119 1.00 76.38 96 TYR A O 1
ATOM 764 N N . TRP A 1 97 ? 14.154 0.813 -13.824 1.00 80.50 97 TRP A N 1
ATOM 765 C CA . TRP A 1 97 ? 12.795 0.641 -13.313 1.00 80.50 97 TRP A CA 1
ATOM 766 C C . TRP A 1 97 ? 12.106 -0.618 -13.864 1.00 80.50 97 TRP A C 1
ATOM 768 O O . TRP A 1 97 ? 11.422 -1.307 -13.113 1.00 80.50 97 TRP A O 1
ATOM 778 N N . CYS A 1 98 ? 12.364 -0.993 -15.125 1.00 80.25 98 CYS A N 1
ATOM 779 C CA . CYS A 1 98 ? 11.815 -2.209 -15.733 1.00 80.25 98 CYS A CA 1
ATOM 780 C C . CYS A 1 98 ? 12.235 -3.497 -15.008 1.00 80.25 98 CYS A C 1
ATOM 782 O O . CYS A 1 98 ? 11.437 -4.427 -14.926 1.00 80.25 98 CYS A O 1
ATOM 784 N N . THR A 1 99 ? 13.462 -3.571 -14.473 1.00 82.00 99 THR A N 1
ATOM 785 C CA . THR A 1 99 ? 13.939 -4.769 -13.754 1.00 82.00 99 THR A CA 1
ATOM 786 C C . THR A 1 99 ? 13.358 -4.863 -12.348 1.00 82.00 99 THR A C 1
ATOM 788 O O . THR A 1 99 ? 13.313 -5.945 -11.770 1.00 82.00 99 THR A O 1
ATOM 791 N N . LEU A 1 100 ? 12.862 -3.746 -11.814 1.00 80.25 100 LEU A N 1
ATOM 792 C CA . LEU A 1 100 ? 12.255 -3.668 -10.491 1.00 80.25 100 LEU A CA 1
ATOM 793 C C . LEU A 1 100 ? 10.735 -3.920 -10.508 1.00 80.25 100 LEU A C 1
ATOM 795 O O . LEU A 1 100 ? 10.149 -4.160 -9.451 1.00 80.25 100 LEU A O 1
ATOM 799 N N . ILE A 1 101 ? 10.095 -3.917 -11.685 1.00 85.12 101 ILE A N 1
ATOM 800 C CA . ILE A 1 101 ? 8.656 -4.191 -11.839 1.00 85.12 101 ILE A CA 1
ATOM 801 C C . ILE A 1 101 ? 8.234 -5.504 -11.164 1.00 85.12 101 ILE A C 1
ATOM 803 O O . ILE A 1 101 ? 7.275 -5.460 -10.399 1.00 85.12 101 ILE A O 1
ATOM 807 N N . PRO A 1 102 ? 8.921 -6.652 -11.344 1.00 86.69 102 PRO A N 1
ATOM 808 C CA . PRO A 1 102 ? 8.489 -7.901 -10.711 1.00 86.69 102 PRO A CA 1
ATOM 809 C C . PRO A 1 102 ? 8.491 -7.830 -9.178 1.00 86.69 102 PRO A C 1
ATOM 811 O O . PRO A 1 102 ? 7.625 -8.405 -8.518 1.00 86.69 102 PRO A O 1
ATOM 814 N N . ALA A 1 103 ? 9.440 -7.091 -8.592 1.00 84.06 103 ALA A N 1
ATOM 815 C CA . ALA A 1 103 ? 9.486 -6.877 -7.148 1.00 84.06 103 ALA A CA 1
ATOM 816 C C . ALA A 1 103 ? 8.295 -6.030 -6.677 1.00 84.06 103 ALA A C 1
ATOM 818 O O . ALA A 1 103 ? 7.648 -6.363 -5.681 1.00 84.06 103 ALA A O 1
ATOM 819 N N . LEU A 1 104 ? 7.966 -4.975 -7.429 1.00 85.62 104 LEU A N 1
ATOM 820 C CA . LEU A 1 104 ? 6.788 -4.152 -7.177 1.00 85.62 104 LEU A CA 1
ATOM 821 C C . LEU A 1 104 ? 5.488 -4.959 -7.317 1.00 85.62 104 LEU A C 1
ATOM 823 O O . LEU A 1 104 ? 4.587 -4.849 -6.482 1.00 85.62 104 LEU A O 1
ATOM 827 N N . GLU A 1 105 ? 5.394 -5.803 -8.345 1.00 88.56 105 GLU A N 1
ATOM 828 C CA . GLU A 1 105 ? 4.246 -6.674 -8.569 1.00 88.56 105 GLU A CA 1
ATOM 829 C C . GLU A 1 105 ? 4.014 -7.614 -7.397 1.00 88.56 105 GLU A C 1
ATOM 831 O O . GLU A 1 105 ? 2.878 -7.736 -6.937 1.00 88.56 105 GLU A O 1
ATOM 836 N N . LEU A 1 106 ? 5.075 -8.245 -6.902 1.00 86.88 106 LEU A N 1
ATOM 837 C CA . LEU A 1 106 ? 5.004 -9.169 -5.781 1.00 86.88 106 LEU A CA 1
ATOM 838 C C . LEU A 1 106 ? 4.605 -8.456 -4.479 1.00 86.88 106 LEU A C 1
ATOM 840 O O . LEU A 1 106 ? 3.759 -8.954 -3.729 1.00 86.88 106 LEU A O 1
ATOM 844 N N . ALA A 1 107 ? 5.173 -7.274 -4.227 1.00 87.50 107 ALA A N 1
ATOM 845 C CA . ALA A 1 107 ? 4.838 -6.460 -3.062 1.00 87.50 107 ALA A CA 1
ATOM 846 C C . ALA A 1 107 ? 3.354 -6.064 -3.058 1.00 87.50 107 ALA A C 1
ATOM 848 O O . ALA A 1 107 ? 2.670 -6.186 -2.043 1.00 87.50 107 ALA A O 1
ATOM 849 N N . TYR A 1 108 ? 2.824 -5.649 -4.208 1.00 88.44 108 TYR A N 1
ATOM 850 C CA . TYR A 1 108 ? 1.411 -5.308 -4.321 1.00 88.44 108 TYR A CA 1
ATOM 851 C C . TYR A 1 108 ? 0.508 -6.551 -4.236 1.00 88.44 108 TYR A C 1
ATOM 853 O O . TYR A 1 108 ? -0.513 -6.516 -3.561 1.00 88.44 108 TYR A O 1
ATOM 861 N N . GLU A 1 109 ? 0.883 -7.676 -4.858 1.00 88.62 109 GLU A N 1
ATOM 862 C CA . GLU A 1 109 ? 0.111 -8.934 -4.809 1.00 88.62 109 GLU A CA 1
ATOM 863 C C . GLU A 1 109 ? -0.079 -9.497 -3.399 1.00 88.62 109 GLU A C 1
ATOM 865 O O . GLU A 1 109 ? -1.057 -10.205 -3.147 1.00 88.62 109 GLU A O 1
ATOM 870 N N . THR A 1 110 ? 0.848 -9.192 -2.495 1.00 88.69 110 THR A N 1
ATOM 871 C CA . THR A 1 110 ? 0.831 -9.647 -1.099 1.00 88.69 110 THR A CA 1
ATOM 872 C C . THR A 1 110 ? 0.273 -8.612 -0.123 1.00 88.69 110 THR A C 1
ATOM 874 O O . THR A 1 110 ? -0.046 -8.959 1.015 1.00 88.69 110 THR A O 1
ATOM 877 N N . SER A 1 111 ? 0.090 -7.365 -0.559 1.00 88.88 111 SER A N 1
ATOM 878 C CA . SER A 1 111 ? -0.469 -6.294 0.264 1.00 88.88 111 SER A CA 1
ATOM 879 C C . SER A 1 111 ? -1.987 -6.416 0.402 1.00 88.88 111 SER A C 1
ATOM 881 O O . SER A 1 111 ? -2.695 -6.762 -0.541 1.00 88.88 111 SER A O 1
ATOM 883 N N . ILE A 1 112 ? -2.518 -6.118 1.588 1.00 89.00 112 ILE A N 1
ATOM 884 C CA . ILE A 1 112 ? -3.961 -6.158 1.852 1.00 89.00 112 ILE A CA 1
ATOM 885 C C . ILE A 1 112 ? -4.590 -4.838 1.398 1.00 89.00 112 ILE A C 1
ATOM 887 O O . ILE A 1 112 ? -4.230 -3.770 1.893 1.00 89.00 112 ILE A O 1
ATOM 891 N N . HIS A 1 113 ? -5.585 -4.902 0.508 1.00 85.06 113 HIS A N 1
ATOM 892 C CA . HIS A 1 113 ? -6.313 -3.709 0.072 1.00 85.06 113 HIS A CA 1
ATOM 893 C C . HIS A 1 113 ? -7.510 -3.411 0.971 1.00 85.06 113 HIS A C 1
ATOM 895 O O . HIS A 1 113 ? -8.289 -4.299 1.310 1.00 85.06 113 HIS A O 1
ATOM 901 N N . SER A 1 114 ? -7.719 -2.130 1.277 1.00 82.38 114 SER A N 1
ATOM 902 C CA . SER A 1 114 ? -8.845 -1.658 2.094 1.00 82.38 114 SER A CA 1
ATOM 903 C C . SER A 1 114 ? -10.218 -1.968 1.489 1.00 82.38 114 SER A C 1
ATOM 905 O O . SER A 1 114 ? -11.165 -2.219 2.225 1.00 82.38 114 SER A O 1
ATOM 907 N N . SER A 1 115 ? -10.331 -1.979 0.157 1.00 80.88 115 SER A N 1
ATOM 908 C CA . SER A 1 115 ? -11.601 -2.225 -0.543 1.00 80.88 115 SER A CA 1
ATOM 909 C C . SER A 1 115 ? -12.045 -3.690 -0.526 1.00 80.88 115 SER A C 1
ATOM 911 O O . SER A 1 115 ? -13.242 -3.959 -0.513 1.00 80.88 115 SER A O 1
ATOM 913 N N . THR A 1 116 ? -11.106 -4.638 -0.529 1.00 82.62 116 THR A N 1
ATOM 914 C CA . THR A 1 116 ? -11.394 -6.082 -0.573 1.00 82.62 116 THR A CA 1
ATOM 9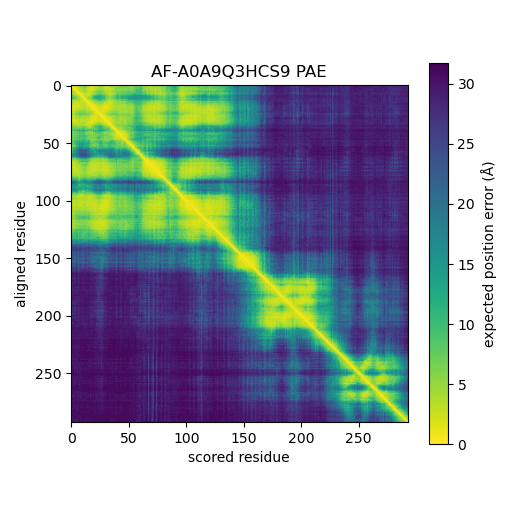15 C C . THR A 1 116 ? -11.130 -6.789 0.756 1.00 82.62 116 THR A C 1
ATOM 917 O O . THR A 1 116 ? -11.560 -7.926 0.938 1.00 82.62 116 THR A O 1
ATOM 920 N N . GLY A 1 117 ? -10.394 -6.156 1.674 1.00 87.31 117 GLY A N 1
ATOM 921 C CA . GLY A 1 117 ? -9.965 -6.741 2.947 1.00 87.31 117 GLY A CA 1
ATOM 922 C C . GLY A 1 117 ? -8.999 -7.923 2.802 1.00 87.31 117 GLY A C 1
ATOM 923 O O . GLY A 1 117 ? -8.694 -8.585 3.791 1.00 87.31 117 GLY A O 1
ATOM 924 N N . LYS A 1 118 ? -8.532 -8.219 1.582 1.00 89.06 118 LYS A N 1
ATOM 925 C CA . LYS A 1 118 ? -7.665 -9.358 1.250 1.00 89.06 118 LYS A CA 1
ATOM 926 C C . LYS A 1 118 ? -6.602 -8.946 0.236 1.00 89.06 118 LYS A C 1
ATOM 928 O O . LYS A 1 118 ? -6.786 -7.983 -0.508 1.00 89.06 118 LYS A O 1
ATOM 933 N N . ALA A 1 119 ? -5.505 -9.699 0.204 1.00 90.88 119 ALA A N 1
ATOM 934 C CA . ALA A 1 119 ? -4.460 -9.519 -0.795 1.00 90.88 119 ALA A CA 1
ATOM 935 C C . ALA A 1 119 ? -4.914 -10.022 -2.181 1.00 90.88 119 ALA A C 1
ATOM 937 O O . ALA A 1 119 ? -5.650 -11.015 -2.242 1.00 90.88 119 ALA A O 1
ATOM 938 N N . PRO A 1 120 ? -4.490 -9.399 -3.297 1.00 90.50 120 PRO A N 1
ATOM 939 C CA . PRO A 1 120 ? -4.897 -9.819 -4.637 1.00 90.50 120 PRO A CA 1
ATOM 940 C C . PRO A 1 120 ? -4.489 -11.262 -4.955 1.00 90.50 120 PRO A C 1
ATOM 942 O O . PRO A 1 120 ? -5.278 -11.999 -5.547 1.00 90.50 120 PRO A O 1
ATOM 945 N N . ALA A 1 121 ? -3.309 -11.706 -4.499 1.00 89.44 121 ALA A N 1
ATOM 946 C CA . ALA A 1 121 ? -2.870 -13.095 -4.659 1.00 89.44 121 ALA A CA 1
ATOM 947 C C . ALA A 1 121 ? -3.823 -14.082 -3.967 1.00 89.44 121 ALA A C 1
ATOM 949 O O . ALA A 1 121 ? -4.189 -15.103 -4.550 1.00 89.44 121 ALA A O 1
ATOM 950 N N . MET A 1 122 ? -4.311 -13.738 -2.772 1.00 90.94 122 MET A N 1
ATOM 951 C CA . MET A 1 122 ? -5.309 -14.536 -2.058 1.00 90.94 122 MET A CA 1
ATOM 952 C C . MET A 1 122 ? -6.636 -14.621 -2.819 1.00 90.94 122 MET A C 1
ATOM 954 O O . MET A 1 122 ? -7.294 -15.656 -2.784 1.00 90.94 122 MET A O 1
ATOM 958 N N . LEU A 1 123 ? -7.045 -13.542 -3.488 1.00 90.50 123 LEU A N 1
ATOM 959 C CA . LEU A 1 123 ? -8.309 -13.487 -4.226 1.00 90.50 123 LEU A CA 1
ATOM 960 C C . LEU A 1 123 ? -8.258 -14.258 -5.548 1.00 90.50 123 LEU A C 1
ATOM 962 O O . LEU A 1 123 ? -9.260 -14.855 -5.925 1.00 90.50 123 LEU A O 1
ATOM 966 N N . GLU A 1 124 ? -7.121 -14.253 -6.248 1.00 88.31 124 GLU A N 1
ATOM 967 C CA . GLU A 1 124 ? -6.987 -14.966 -7.528 1.00 88.31 124 GLU A CA 1
ATOM 968 C C . GLU A 1 124 ? -6.542 -16.414 -7.375 1.00 88.31 124 GLU A C 1
ATOM 970 O O . GLU A 1 124 ? -7.083 -17.300 -8.029 1.00 88.31 124 GLU A O 1
ATOM 975 N N . LYS A 1 125 ? -5.522 -16.649 -6.547 1.00 88.31 125 LYS A N 1
ATOM 976 C CA . LYS A 1 125 ? -4.830 -17.940 -6.446 1.00 88.31 125 LYS A CA 1
ATOM 977 C C . LYS A 1 125 ? -5.260 -18.726 -5.204 1.00 88.31 125 LYS A C 1
ATOM 979 O O . LYS A 1 125 ? -4.857 -19.871 -5.045 1.00 88.31 125 LYS A O 1
ATOM 984 N N . GLY A 1 126 ? -6.034 -18.118 -4.297 1.00 88.81 126 GLY A N 1
ATOM 985 C CA . GLY A 1 126 ? -6.414 -18.722 -3.012 1.00 88.81 126 GLY A CA 1
ATOM 986 C C . GLY A 1 126 ? -5.254 -18.866 -2.018 1.00 88.81 126 GLY A C 1
ATOM 987 O O . GLY A 1 126 ? -5.423 -19.449 -0.950 1.00 88.81 126 GLY A O 1
ATOM 988 N N . LEU A 1 127 ? -4.074 -18.345 -2.360 1.00 86.12 127 LEU A N 1
ATOM 989 C CA . LEU A 1 127 ? -2.795 -18.606 -1.706 1.00 86.12 127 LEU A CA 1
ATOM 990 C C . LEU A 1 127 ? -1.964 -17.321 -1.742 1.00 86.12 127 LEU A C 1
ATOM 992 O O . LEU A 1 127 ? -1.867 -16.673 -2.784 1.00 86.12 127 LEU A O 1
ATOM 996 N N . ASN A 1 128 ? -1.324 -16.987 -0.622 1.00 85.38 128 ASN A N 1
ATOM 997 C CA . ASN A 1 128 ? -0.302 -15.944 -0.591 1.00 85.38 128 ASN A CA 1
ATOM 998 C C . ASN A 1 128 ? 1.079 -16.583 -0.789 1.00 85.38 128 ASN A C 1
ATOM 1000 O O . ASN A 1 128 ? 1.423 -17.499 -0.033 1.00 85.38 128 ASN A O 1
ATOM 1004 N N . PRO A 1 129 ? 1.872 -16.136 -1.779 1.00 81.62 129 PRO A N 1
ATOM 1005 C CA . PRO A 1 129 ? 3.218 -16.654 -1.974 1.00 81.62 129 PRO A CA 1
ATOM 1006 C C . PRO A 1 129 ? 4.079 -16.353 -0.744 1.00 81.62 129 PRO A C 1
ATOM 1008 O O . PRO A 1 129 ? 3.960 -15.287 -0.142 1.00 81.62 129 PRO A O 1
ATOM 1011 N N . ARG A 1 130 ? 4.961 -17.289 -0.377 1.00 80.75 130 ARG A N 1
ATOM 1012 C CA . ARG A 1 130 ? 5.973 -17.030 0.654 1.00 80.75 130 ARG A CA 1
ATOM 1013 C C . ARG A 1 130 ? 7.001 -16.060 0.094 1.00 80.75 130 ARG A C 1
ATOM 1015 O O . ARG A 1 130 ? 7.604 -16.342 -0.941 1.00 80.75 130 ARG A O 1
ATOM 1022 N N . LEU A 1 131 ? 7.192 -14.933 0.769 1.00 82.31 131 LEU A N 1
ATOM 1023 C CA . LEU A 1 131 ? 8.159 -13.934 0.339 1.00 82.31 131 LEU A CA 1
ATOM 1024 C C . LEU A 1 131 ? 9.558 -14.298 0.853 1.00 82.31 131 LEU A C 1
ATOM 1026 O O . LEU A 1 131 ? 9.683 -14.848 1.950 1.00 82.31 131 LEU A O 1
ATOM 1030 N N . PRO A 1 132 ? 10.637 -13.931 0.133 1.00 76.69 132 PRO A N 1
ATOM 1031 C CA . PRO A 1 132 ? 12.003 -14.092 0.632 1.00 76.69 132 PRO A CA 1
ATOM 1032 C C . PRO A 1 132 ? 12.183 -13.488 2.031 1.00 76.69 132 PRO A C 1
ATOM 1034 O O . PRO A 1 132 ? 12.809 -14.101 2.892 1.00 76.69 132 PRO A O 1
ATOM 1037 N N . TYR A 1 133 ? 11.538 -12.343 2.282 1.00 74.56 133 TYR A N 1
ATOM 1038 C CA . TYR A 1 133 ? 11.507 -11.685 3.586 1.00 74.56 133 TYR A CA 1
ATOM 1039 C C . TYR A 1 133 ? 10.949 -12.575 4.707 1.00 74.56 133 TYR A C 1
ATOM 1041 O O . TYR A 1 133 ? 11.519 -12.589 5.794 1.00 74.56 133 TYR A O 1
ATOM 1049 N N . ASP A 1 134 ? 9.891 -13.354 4.461 1.00 76.06 134 ASP A N 1
ATOM 1050 C CA . ASP A 1 134 ? 9.306 -14.239 5.479 1.00 76.06 134 ASP A CA 1
ATOM 1051 C C . ASP A 1 134 ? 10.286 -15.347 5.878 1.00 76.06 134 ASP A C 1
ATOM 1053 O O . ASP A 1 134 ? 10.425 -15.688 7.051 1.00 76.06 134 ASP A O 1
ATOM 1057 N N . THR A 1 135 ? 11.010 -15.877 4.892 1.00 71.12 135 THR A N 1
ATOM 1058 C CA . THR A 1 135 ? 12.052 -16.890 5.097 1.00 71.12 135 THR A CA 1
ATOM 1059 C C . THR A 1 135 ? 13.235 -16.324 5.876 1.00 71.12 135 THR A C 1
ATOM 1061 O O . THR A 1 135 ? 13.689 -16.942 6.834 1.00 71.12 135 THR A O 1
ATOM 1064 N N . LEU A 1 136 ? 13.702 -15.126 5.505 1.00 71.25 136 LEU A N 1
ATOM 1065 C CA . LEU A 1 136 ? 14.798 -14.443 6.193 1.00 71.25 136 LEU A CA 1
ATOM 1066 C C . LEU A 1 136 ? 14.421 -14.098 7.631 1.00 71.25 136 LEU A C 1
ATOM 1068 O O . LEU A 1 136 ? 15.208 -14.345 8.535 1.00 71.25 136 LEU A O 1
ATOM 1072 N N . LYS A 1 137 ? 13.203 -13.598 7.857 1.00 67.94 137 LYS A N 1
ATOM 1073 C CA . LYS A 1 137 ? 12.694 -13.235 9.183 1.00 67.94 137 LYS A CA 1
ATOM 1074 C C . LYS A 1 137 ? 12.676 -14.410 10.154 1.00 67.94 137 LYS A C 1
ATOM 1076 O O . LYS A 1 137 ? 12.966 -14.212 11.326 1.00 67.94 137 LYS A O 1
ATOM 1081 N N . ASN A 1 138 ? 12.379 -15.616 9.675 1.00 64.06 138 ASN A N 1
ATOM 1082 C CA . ASN A 1 138 ? 12.419 -16.821 10.504 1.00 64.06 138 ASN A CA 1
ATOM 1083 C C . ASN A 1 138 ? 13.850 -17.238 10.885 1.00 64.06 138 ASN A C 1
ATOM 1085 O O . ASN A 1 138 ? 14.034 -17.912 11.894 1.00 64.06 138 ASN A O 1
ATOM 1089 N N . CYS A 1 139 ? 14.850 -16.838 10.096 1.00 58.94 139 CYS A N 1
ATOM 1090 C CA . CYS A 1 139 ? 16.268 -17.067 10.377 1.00 58.94 139 CYS A CA 1
ATOM 1091 C C . CYS A 1 139 ? 16.927 -15.914 11.151 1.00 58.94 139 CYS A C 1
ATOM 1093 O O . CYS A 1 139 ? 18.065 -16.060 11.598 1.00 58.94 139 CYS A O 1
ATOM 1095 N N . 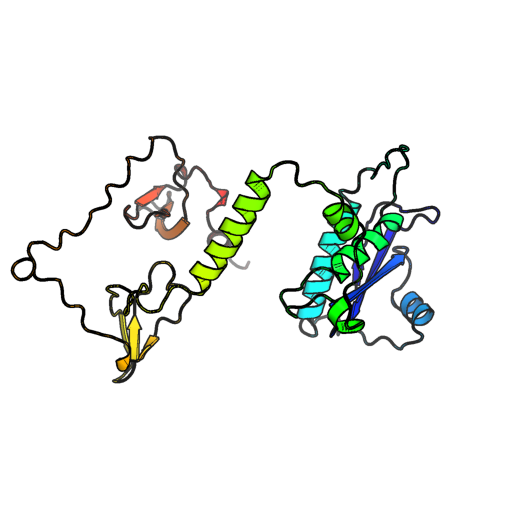LEU A 1 140 ? 16.251 -14.770 11.306 1.00 6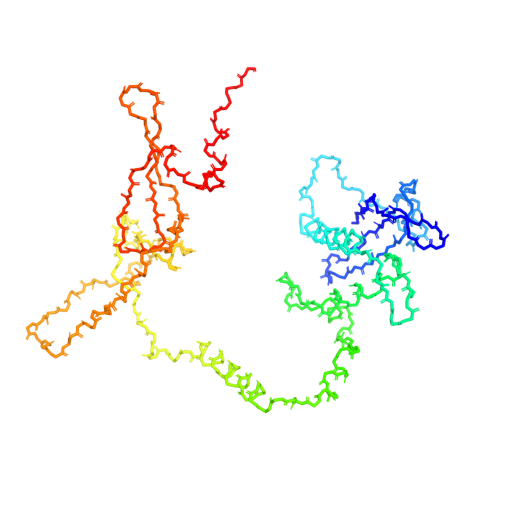1.47 140 LEU A N 1
ATOM 1096 C CA . LEU A 1 140 ? 16.732 -13.700 12.170 1.00 61.47 140 LEU A CA 1
ATOM 1097 C C . LEU A 1 140 ? 16.597 -14.174 13.616 1.00 61.47 140 LEU A C 1
ATOM 1099 O O . LEU A 1 140 ? 15.495 -14.324 14.137 1.00 61.47 140 LEU A O 1
ATOM 1103 N N . VAL A 1 141 ? 17.736 -14.418 14.263 1.00 64.75 141 VAL A N 1
ATOM 1104 C CA . VAL A 1 141 ? 17.790 -14.589 15.716 1.00 64.75 141 VAL A CA 1
ATOM 1105 C C . VAL A 1 141 ? 17.190 -13.328 16.334 1.00 64.75 141 VAL A C 1
ATOM 1107 O O . VAL A 1 141 ? 17.604 -12.227 15.972 1.00 64.75 141 VAL A O 1
ATOM 1110 N N . ASP A 1 142 ? 16.218 -13.470 17.239 1.00 61.31 142 ASP A N 1
ATOM 1111 C CA . ASP A 1 142 ? 15.713 -12.353 18.042 1.00 61.31 142 ASP A CA 1
ATOM 1112 C C . ASP A 1 142 ? 16.894 -11.802 18.860 1.00 61.31 142 ASP A C 1
ATOM 1114 O O . ASP A 1 142 ? 17.215 -12.291 19.940 1.00 61.31 142 ASP A O 1
ATOM 1118 N N . ILE A 1 143 ? 17.580 -10.791 18.317 1.00 65.81 143 ILE A N 1
ATOM 1119 C CA . ILE A 1 143 ? 18.798 -10.200 18.902 1.00 65.81 143 ILE A CA 1
ATOM 1120 C C . ILE A 1 143 ? 18.489 -9.630 20.297 1.00 65.81 143 ILE A C 1
ATOM 1122 O O . ILE A 1 143 ? 19.374 -9.491 21.137 1.00 65.81 143 ILE A O 1
ATOM 1126 N N . THR A 1 144 ? 17.214 -9.319 20.567 1.00 70.62 144 THR A N 1
ATOM 1127 C CA . THR A 1 144 ? 16.749 -8.814 21.857 1.00 70.62 144 THR A CA 1
ATOM 1128 C C . THR A 1 144 ? 15.497 -9.568 22.336 1.00 70.62 144 THR A C 1
ATOM 1130 O O . THR A 1 144 ? 14.396 -9.331 21.827 1.00 70.62 144 THR A O 1
ATOM 1133 N N . PRO A 1 145 ? 15.600 -10.429 23.369 1.00 71.88 145 PRO A N 1
ATOM 1134 C CA . PRO A 1 145 ? 14.431 -11.102 23.950 1.00 71.88 145 PRO A CA 1
ATOM 1135 C C . PRO A 1 145 ? 13.403 -10.097 24.504 1.00 71.88 145 PRO A C 1
ATOM 1137 O O . PRO A 1 145 ? 12.203 -10.379 24.562 1.00 71.88 145 PRO A O 1
ATOM 1140 N N . THR A 1 146 ? 13.852 -8.884 24.839 1.00 77.00 146 THR A N 1
ATOM 1141 C CA . THR A 1 146 ? 13.017 -7.759 25.272 1.00 77.00 146 THR A CA 1
ATOM 1142 C C . THR A 1 146 ? 12.067 -7.270 24.177 1.00 77.00 146 THR A C 1
ATOM 1144 O O . THR A 1 146 ? 10.902 -7.015 24.471 1.00 77.00 146 THR A O 1
ATOM 1147 N N . ALA A 1 147 ? 12.503 -7.176 22.914 1.00 74.75 147 ALA A N 1
ATOM 1148 C CA . ALA A 1 147 ? 11.643 -6.714 21.818 1.00 74.75 147 ALA A CA 1
ATOM 1149 C C . ALA A 1 147 ? 10.550 -7.737 21.479 1.00 74.75 147 ALA A C 1
ATOM 1151 O O . ALA A 1 147 ? 9.398 -7.365 21.253 1.00 74.75 147 ALA A O 1
ATOM 1152 N N . SER A 1 148 ? 10.892 -9.027 21.520 1.00 72.75 148 SER A N 1
ATOM 1153 C CA . SER A 1 148 ? 9.936 -10.127 21.340 1.00 72.75 148 SER A CA 1
ATOM 1154 C C . SER A 1 148 ? 8.895 -10.147 22.469 1.00 72.75 148 SER A C 1
ATOM 1156 O O . SER A 1 148 ? 7.686 -10.180 22.222 1.00 72.75 148 SER A O 1
ATOM 1158 N N . SER A 1 149 ? 9.352 -9.983 23.716 1.00 81.81 149 SER A N 1
ATOM 1159 C CA . SER A 1 149 ? 8.484 -9.867 24.897 1.00 81.81 149 SER A CA 1
ATOM 1160 C C . SER A 1 149 ? 7.566 -8.644 24.824 1.00 81.81 149 SER A C 1
ATOM 1162 O O . SER A 1 149 ? 6.370 -8.746 25.096 1.00 81.81 149 SER A O 1
ATOM 1164 N N . PHE A 1 150 ? 8.093 -7.493 24.399 1.00 82.94 150 PHE A N 1
ATOM 1165 C CA . PHE A 1 150 ? 7.322 -6.261 24.237 1.00 82.94 150 PHE A CA 1
ATOM 1166 C C . PHE A 1 150 ? 6.286 -6.373 23.116 1.00 82.94 150 PHE A C 1
ATOM 1168 O O . PHE A 1 150 ? 5.147 -5.948 23.292 1.00 82.94 150 PHE A O 1
ATOM 1175 N N . LYS A 1 151 ? 6.633 -7.015 21.995 1.00 82.44 151 LYS A N 1
ATOM 1176 C CA . LYS A 1 151 ? 5.686 -7.327 20.920 1.00 82.44 151 LYS A CA 1
ATOM 1177 C C . LYS A 1 151 ? 4.542 -8.207 21.427 1.00 82.44 151 LYS A C 1
ATOM 1179 O O . LYS A 1 151 ? 3.383 -7.874 21.204 1.00 82.44 151 LYS A O 1
ATOM 1184 N N . MET A 1 152 ? 4.845 -9.277 22.167 1.00 82.94 152 MET A N 1
ATOM 1185 C CA . MET A 1 152 ? 3.812 -10.113 22.794 1.00 82.94 152 MET A CA 1
ATOM 1186 C C . MET A 1 152 ? 2.937 -9.315 23.768 1.00 82.94 152 MET A C 1
ATOM 1188 O O . MET A 1 152 ? 1.725 -9.524 23.825 1.00 82.94 152 MET A O 1
ATOM 1192 N N . MET A 1 153 ? 3.537 -8.403 24.535 1.00 85.12 153 MET A N 1
ATOM 1193 C CA . MET A 1 153 ? 2.818 -7.536 25.467 1.00 85.12 153 MET A CA 1
ATOM 1194 C C . MET A 1 153 ? 1.883 -6.569 24.727 1.00 85.12 153 MET A C 1
ATOM 1196 O O . MET A 1 153 ? 0.719 -6.444 25.105 1.00 85.12 153 MET A O 1
ATOM 1200 N N . LEU A 1 154 ? 2.346 -5.963 23.630 1.00 83.88 154 LEU A N 1
ATOM 1201 C CA . LEU A 1 154 ? 1.550 -5.108 22.746 1.00 83.88 154 LEU A CA 1
ATOM 1202 C C . LEU A 1 154 ? 0.395 -5.864 22.090 1.00 83.88 154 LEU A C 1
ATOM 1204 O O . LEU A 1 154 ? -0.731 -5.371 22.076 1.00 83.88 154 LEU A O 1
ATOM 1208 N N . ASP A 1 155 ? 0.647 -7.061 21.567 1.00 83.19 155 ASP A N 1
ATOM 1209 C CA . ASP A 1 155 ? -0.386 -7.861 20.912 1.00 83.19 155 ASP A CA 1
ATOM 1210 C C . ASP A 1 155 ? -1.478 -8.269 21.913 1.00 83.19 155 ASP A C 1
ATOM 1212 O O . ASP A 1 155 ? -2.670 -8.159 21.606 1.00 83.19 155 ASP A O 1
ATOM 1216 N N . LYS A 1 156 ? -1.097 -8.634 23.147 1.00 83.75 156 LYS A N 1
ATOM 1217 C CA . LYS A 1 156 ? -2.039 -8.878 24.251 1.00 83.75 156 LYS A CA 1
ATOM 1218 C C . LYS A 1 156 ? -2.809 -7.617 24.642 1.00 83.75 156 LYS A C 1
ATOM 1220 O O . LYS A 1 156 ? -4.026 -7.692 24.801 1.00 83.75 156 LYS A O 1
ATOM 1225 N N . ALA A 1 157 ? -2.142 -6.470 24.762 1.00 78.75 157 ALA A N 1
ATOM 1226 C CA . ALA A 1 157 ? -2.786 -5.199 25.085 1.00 78.75 157 ALA A CA 1
ATOM 1227 C C . ALA A 1 157 ? -3.829 -4.805 24.025 1.00 78.75 157 ALA A C 1
ATOM 1229 O O . ALA A 1 157 ? -4.970 -4.514 24.373 1.00 78.75 157 ALA A O 1
ATOM 1230 N N . ARG A 1 158 ? -3.495 -4.922 22.734 1.00 74.50 158 ARG A N 1
ATOM 1231 C CA . ARG A 1 158 ? -4.422 -4.688 21.609 1.00 74.50 158 ARG A CA 1
ATOM 1232 C C . ARG A 1 158 ? -5.613 -5.648 21.615 1.00 74.50 158 ARG A C 1
ATOM 1234 O O . ARG A 1 158 ? -6.742 -5.260 21.317 1.00 74.50 158 ARG A O 1
ATOM 1241 N N . HIS A 1 159 ? -5.384 -6.913 21.967 1.00 69.88 159 HIS A N 1
ATOM 1242 C CA . HIS A 1 159 ? -6.467 -7.888 22.128 1.00 69.88 159 HIS A CA 1
ATOM 1243 C C . HIS A 1 159 ? -7.381 -7.536 23.309 1.00 69.88 159 HIS A C 1
ATOM 1245 O O . HIS A 1 159 ? -8.594 -7.730 23.214 1.00 69.88 159 HIS A O 1
ATOM 1251 N N . HIS A 1 160 ? -6.824 -7.005 24.399 1.00 68.19 160 HIS A N 1
ATOM 1252 C CA . HIS A 1 160 ? -7.585 -6.524 25.550 1.00 68.19 160 HIS A CA 1
ATOM 1253 C C . HIS A 1 160 ? -8.346 -5.225 25.266 1.00 68.19 160 HIS A C 1
ATOM 1255 O O . HIS A 1 160 ? -9.482 -5.111 25.710 1.00 68.19 160 HIS A O 1
ATOM 1261 N N . GLU A 1 161 ? -7.792 -4.294 24.492 1.00 61.06 161 GLU A N 1
ATOM 1262 C CA . GLU A 1 161 ? -8.459 -3.052 24.075 1.00 61.06 161 GLU A CA 1
ATOM 1263 C C . GLU A 1 161 ? -9.719 -3.343 23.242 1.00 61.06 161 GLU A C 1
ATOM 1265 O O . GLU A 1 161 ? -10.825 -2.889 23.555 1.00 61.06 161 GLU A O 1
ATOM 1270 N N . ASN A 1 162 ? -9.591 -4.225 22.247 1.00 58.31 162 ASN A N 1
ATOM 1271 C CA . ASN A 1 162 ? -10.727 -4.691 21.448 1.00 58.31 162 ASN A CA 1
ATOM 1272 C C . ASN A 1 162 ? -11.745 -5.505 22.265 1.00 58.31 162 ASN A C 1
ATOM 1274 O O . ASN A 1 162 ? -12.906 -5.635 21.874 1.00 58.31 162 ASN A O 1
ATOM 1278 N N . ARG A 1 163 ? -11.326 -6.034 23.419 1.00 59.19 163 ARG A N 1
ATOM 1279 C CA . ARG A 1 163 ? -12.161 -6.753 24.385 1.00 59.19 163 ARG A CA 1
ATOM 1280 C C . ARG A 1 163 ? -12.336 -5.980 25.689 1.00 59.19 163 ARG A C 1
ATOM 1282 O O . ARG A 1 163 ? -12.502 -6.620 26.726 1.00 59.19 163 ARG A O 1
ATOM 1289 N N . CYS A 1 164 ? -12.326 -4.643 25.665 1.00 57.34 164 CYS A N 1
ATOM 1290 C CA . CYS A 1 164 ? -12.642 -3.865 26.859 1.00 57.34 164 CYS A CA 1
ATOM 1291 C C . CYS A 1 164 ? -13.981 -4.377 27.413 1.00 57.34 164 CYS A C 1
ATOM 1293 O O . CYS A 1 164 ? -15.004 -4.256 26.723 1.00 57.34 164 CYS A O 1
ATOM 1295 N N . PRO A 1 165 ? -13.988 -5.019 28.599 1.00 60.69 165 PRO A N 1
ATOM 1296 C CA . PRO A 1 165 ? -15.179 -5.667 29.107 1.00 60.69 165 PRO A CA 1
ATOM 1297 C C . PRO A 1 165 ? -16.257 -4.601 29.238 1.00 60.69 165 PRO A C 1
ATOM 1299 O O . PRO A 1 165 ? -15.991 -3.499 29.709 1.00 60.69 165 PRO A O 1
ATOM 1302 N N . ARG A 1 166 ? -17.490 -4.931 28.840 1.00 58.22 166 ARG A N 1
ATOM 1303 C CA . ARG A 1 166 ? -18.654 -4.025 28.887 1.00 58.22 166 ARG A CA 1
ATOM 1304 C C . ARG A 1 166 ? -18.828 -3.325 30.249 1.00 58.22 166 ARG A C 1
ATOM 1306 O O . ARG A 1 166 ? -19.461 -2.284 30.306 1.00 58.22 166 ARG A O 1
ATOM 1313 N N . LYS A 1 167 ? -18.246 -3.888 31.316 1.00 60.16 167 LYS A N 1
ATOM 1314 C CA . LYS A 1 167 ? -18.204 -3.353 32.685 1.00 60.16 167 LYS A CA 1
ATOM 1315 C C . LYS A 1 167 ? -17.283 -2.135 32.887 1.00 60.16 167 LYS A C 1
ATOM 1317 O O . LYS A 1 167 ? -17.517 -1.400 33.833 1.00 60.16 167 LYS A O 1
ATOM 1322 N N . LEU A 1 168 ? -16.252 -1.947 32.057 1.00 57.44 168 LEU A N 1
ATOM 1323 C CA . LEU A 1 168 ? -15.297 -0.825 32.142 1.00 57.44 168 LEU A CA 1
ATOM 1324 C C . LEU A 1 168 ? -15.610 0.314 31.162 1.00 57.44 168 LEU A C 1
ATOM 1326 O O . LEU A 1 168 ? -14.959 1.350 31.209 1.00 57.44 168 LEU A O 1
ATOM 1330 N N . LYS A 1 169 ? -16.576 0.126 30.256 1.00 64.38 169 LYS A N 1
ATOM 1331 C CA . LYS A 1 169 ? -17.072 1.207 29.400 1.00 64.38 169 LYS A CA 1
ATOM 1332 C C . LYS A 1 169 ? -18.220 1.904 30.113 1.00 64.38 169 LYS A C 1
ATOM 1334 O O . LYS A 1 169 ? -19.099 1.229 30.652 1.00 64.38 169 LYS A O 1
ATOM 1339 N N . ASP A 1 170 ? -18.237 3.230 30.061 1.00 67.12 170 ASP A N 1
ATOM 1340 C CA . ASP A 1 170 ? -19.372 3.991 30.565 1.00 67.12 170 ASP A CA 1
ATOM 1341 C C . ASP A 1 170 ? -20.650 3.563 29.844 1.00 67.12 170 ASP A C 1
ATOM 1343 O O . ASP A 1 170 ? -20.697 3.411 28.621 1.00 67.12 170 ASP A O 1
ATOM 1347 N N . SER A 1 171 ? -21.701 3.331 30.628 1.00 70.06 171 SER A N 1
ATOM 1348 C CA . SER A 1 171 ? -22.992 2.895 30.090 1.00 70.06 171 SER A CA 1
ATOM 1349 C C . SER A 1 171 ? -23.674 3.972 29.236 1.00 70.06 171 SER A C 1
ATOM 1351 O O . SER A 1 171 ? -24.434 3.629 28.332 1.00 70.06 171 SER A O 1
ATOM 1353 N N . PHE A 1 172 ? -23.376 5.250 29.494 1.00 79.81 172 PHE A N 1
ATOM 1354 C CA . PHE A 1 172 ? -23.858 6.412 28.748 1.00 79.81 172 PHE A CA 1
ATOM 1355 C C . PHE A 1 172 ? -22.702 7.384 28.510 1.00 79.81 172 PHE A C 1
ATOM 1357 O O . PHE A 1 172 ? -21.860 7.578 29.384 1.00 79.81 172 PHE A O 1
ATOM 1364 N N . ALA A 1 173 ? -22.666 7.994 27.327 1.00 75.31 173 ALA A N 1
ATOM 1365 C CA . ALA A 1 173 ? -21.606 8.912 26.935 1.00 75.31 173 ALA A CA 1
ATOM 1366 C C . ALA A 1 173 ? -21.969 10.353 27.309 1.00 75.31 173 ALA A C 1
ATOM 1368 O O . ALA A 1 173 ? -22.761 10.968 26.605 1.00 75.31 173 ALA A O 1
ATOM 1369 N N . GLY A 1 174 ? -21.351 10.857 28.382 1.00 72.62 174 GLY A N 1
ATOM 1370 C CA . GLY A 1 174 ? -21.285 12.271 28.770 1.00 72.62 174 GLY A CA 1
ATOM 1371 C C . GLY A 1 174 ? -22.617 13.027 28.958 1.00 72.62 174 GLY A C 1
ATOM 1372 O O . GLY A 1 174 ? -23.693 12.568 28.579 1.00 72.62 174 GLY A O 1
ATOM 1373 N N . PRO A 1 175 ? -22.567 14.228 29.554 1.00 81.31 175 PRO A N 1
ATOM 1374 C CA . PRO A 1 175 ? -23.648 15.196 29.440 1.00 81.31 175 PRO A CA 1
ATOM 1375 C C . PRO A 1 175 ? -23.576 15.864 28.060 1.00 81.31 175 PRO A C 1
ATOM 1377 O O . PRO A 1 175 ? -22.587 16.515 27.726 1.00 81.31 175 PRO A O 1
ATOM 1380 N N . LEU A 1 176 ? -24.618 15.696 27.249 1.00 84.88 176 LEU A N 1
ATOM 1381 C CA . LEU A 1 176 ? -24.730 16.313 25.926 1.00 84.88 176 LEU A CA 1
ATOM 1382 C C . LEU A 1 176 ? -25.915 17.275 25.906 1.00 84.88 176 LEU A C 1
ATOM 1384 O O . LEU A 1 176 ? -26.984 16.971 26.438 1.00 84.88 176 LEU A O 1
ATOM 1388 N N . MET A 1 177 ? -25.725 18.426 25.265 1.00 82.31 177 MET A N 1
ATOM 1389 C CA . MET A 1 177 ? -26.771 19.437 25.138 1.00 82.31 177 MET A CA 1
ATOM 1390 C C . MET A 1 177 ? -27.744 19.071 24.016 1.00 82.31 177 MET A C 1
ATOM 1392 O O . MET A 1 177 ? -27.339 18.628 22.937 1.00 82.31 177 MET A O 1
ATOM 1396 N N . ILE A 1 178 ? -29.036 19.283 24.261 1.00 87.31 178 ILE A N 1
ATOM 1397 C CA . ILE A 1 178 ? -30.094 19.104 23.264 1.00 87.31 178 ILE A CA 1
ATOM 1398 C C . ILE A 1 178 ? -30.199 20.383 22.430 1.00 87.31 178 ILE A C 1
ATOM 1400 O O . ILE A 1 178 ? -30.451 21.455 22.974 1.00 87.31 178 ILE A O 1
ATOM 1404 N N . LYS A 1 179 ? -30.037 20.268 21.107 1.00 86.56 179 LYS A N 1
ATOM 1405 C CA . LYS A 1 179 ? -30.218 21.384 20.163 1.00 86.56 179 LYS A CA 1
ATOM 1406 C C . LYS A 1 179 ? -31.664 21.547 19.723 1.00 86.56 179 LYS A C 1
ATOM 1408 O O . LYS A 1 179 ? -32.148 22.668 19.622 1.00 86.56 179 LYS A O 1
ATOM 1413 N N . ALA A 1 180 ? -32.328 20.439 19.408 1.00 84.69 180 ALA A N 1
ATOM 1414 C CA . ALA A 1 180 ? -33.691 20.448 18.892 1.00 84.69 180 ALA A CA 1
ATOM 1415 C C . ALA A 1 180 ? -34.398 19.123 19.181 1.00 84.69 180 ALA A C 1
ATOM 1417 O O . ALA A 1 180 ? -33.763 18.071 19.263 1.00 84.69 180 ALA A O 1
ATOM 1418 N N . LEU A 1 181 ? -35.722 19.175 19.294 1.00 87.06 181 LEU A N 1
ATOM 1419 C CA . LEU A 1 181 ? -36.586 17.999 19.346 1.00 87.06 181 LEU A CA 1
ATOM 1420 C C . LEU A 1 181 ? -37.239 17.822 17.973 1.00 87.06 181 LEU A C 1
ATOM 1422 O O . LEU A 1 181 ? -37.875 18.742 17.463 1.00 87.06 181 LEU A O 1
ATOM 1426 N N . HIS A 1 182 ? -37.072 16.644 17.375 1.00 83.06 182 HIS A N 1
ATOM 1427 C CA . HIS A 1 182 ? -37.689 16.267 16.105 1.00 83.06 182 HIS A CA 1
ATOM 1428 C C . HIS A 1 182 ? -38.878 15.349 16.399 1.00 83.06 182 HIS A C 1
ATOM 1430 O O . HIS A 1 182 ? -38.748 14.126 16.500 1.00 83.06 182 HIS A O 1
ATOM 1436 N N . GLY A 1 183 ? -40.046 15.968 16.581 1.00 83.56 183 GLY A N 1
ATOM 1437 C CA . GLY A 1 183 ? -41.268 15.282 17.004 1.00 83.56 183 GLY A CA 1
ATOM 1438 C C . GLY A 1 183 ? -41.160 14.697 18.417 1.00 83.56 183 GLY A C 1
ATOM 1439 O O . GLY A 1 183 ? -40.381 15.166 19.242 1.00 83.56 183 GLY A O 1
ATOM 1440 N N . THR A 1 184 ? -41.944 13.656 18.702 1.00 83.00 184 THR A N 1
ATOM 1441 C CA . THR A 1 184 ? -41.942 12.967 20.008 1.00 83.00 184 THR A CA 1
ATOM 1442 C C . THR A 1 184 ? -40.841 11.918 20.146 1.00 83.00 184 THR A C 1
ATOM 1444 O O . THR A 1 184 ? -40.573 11.461 21.252 1.00 83.00 184 THR A O 1
ATOM 1447 N N . ASN A 1 185 ? -40.227 11.501 19.035 1.00 84.88 185 ASN A N 1
ATOM 1448 C CA . ASN A 1 185 ? -39.436 10.269 18.991 1.00 84.88 185 ASN A CA 1
ATOM 1449 C C . ASN A 1 185 ? -37.934 10.496 18.813 1.00 84.88 185 ASN A C 1
ATOM 1451 O O . ASN A 1 185 ? -37.170 9.570 19.089 1.00 84.88 185 ASN A O 1
ATOM 1455 N N . ALA A 1 186 ? -37.490 11.682 18.388 1.00 88.56 186 ALA A N 1
ATOM 1456 C CA . ALA A 1 186 ? -36.082 11.950 18.114 1.00 88.56 186 ALA A CA 1
ATOM 1457 C C . ALA A 1 186 ? -35.607 13.284 18.698 1.00 88.56 186 ALA A C 1
ATOM 1459 O O . ALA A 1 186 ? -36.326 14.280 18.720 1.00 88.56 186 ALA A O 1
ATOM 1460 N N . VAL A 1 187 ? -34.352 13.303 19.133 1.00 90.38 187 VAL A N 1
ATOM 1461 C CA . VAL A 1 187 ? -33.668 14.463 19.703 1.00 90.38 187 VAL A CA 1
ATOM 1462 C C . VAL A 1 187 ? -32.368 14.682 18.949 1.00 90.38 187 VAL A C 1
ATOM 1464 O O . VAL A 1 187 ? -31.623 13.739 18.685 1.00 90.38 187 VAL A O 1
ATOM 1467 N N . GLN A 1 188 ? -32.088 15.933 18.618 1.00 90.12 188 GLN A N 1
ATOM 1468 C CA . GLN A 1 188 ? -30.830 16.356 18.031 1.00 90.12 188 GLN A CA 1
ATOM 1469 C C . GLN A 1 188 ? -29.875 16.811 19.136 1.00 90.12 188 GLN A C 1
ATOM 1471 O O . GLN A 1 188 ? -30.174 17.758 19.865 1.00 90.12 188 GLN A O 1
ATOM 1476 N N . LEU A 1 189 ? -28.724 16.151 19.245 1.00 88.62 189 LEU A N 1
ATOM 1477 C CA . LEU A 1 189 ? -27.697 16.432 20.248 1.00 88.62 189 LEU A CA 1
ATOM 1478 C C . LEU A 1 189 ? -26.539 17.252 19.668 1.00 88.62 189 LEU A C 1
ATOM 1480 O O . LEU A 1 189 ? -26.188 17.143 18.490 1.00 88.62 189 LEU A O 1
ATOM 1484 N N . GLU A 1 190 ? -25.908 18.055 20.520 1.00 84.50 190 GLU A N 1
ATOM 1485 C CA . GLU A 1 190 ? -24.620 18.681 20.240 1.00 84.50 190 GLU A CA 1
ATOM 1486 C C . GLU A 1 190 ? -23.479 17.698 20.507 1.00 84.50 190 GLU A C 1
ATOM 1488 O O . GLU A 1 190 ? -23.032 17.543 21.639 1.00 84.50 190 GLU A O 1
ATOM 1493 N N . LEU A 1 191 ? -23.013 17.011 19.463 1.00 83.75 191 LEU A N 1
ATOM 1494 C CA . LEU A 1 191 ? -21.915 16.053 19.584 1.00 83.75 191 LEU A CA 1
ATOM 1495 C C . LEU A 1 191 ? -20.554 16.763 19.594 1.00 83.75 191 LEU A C 1
ATOM 1497 O O . LEU A 1 191 ? -20.251 17.559 18.704 1.00 83.75 191 LEU A O 1
ATOM 1501 N N . THR A 1 192 ? -19.718 16.436 20.579 1.00 78.25 192 THR A N 1
ATOM 1502 C CA . THR A 1 192 ? -18.347 16.943 20.740 1.00 78.25 192 THR A CA 1
ATOM 1503 C C . THR A 1 192 ? -17.330 15.793 20.726 1.00 78.25 192 THR A C 1
ATOM 1505 O O . THR A 1 192 ? -17.689 14.624 20.891 1.00 78.25 192 THR A O 1
ATOM 1508 N N . GLY A 1 193 ? -16.051 16.107 20.482 1.00 74.69 193 GLY A N 1
ATOM 1509 C CA . GLY A 1 193 ? -14.962 15.119 20.489 1.00 74.69 193 GLY A CA 1
ATOM 1510 C C . GLY A 1 193 ? -15.174 13.968 19.498 1.00 74.69 193 GLY A C 1
ATOM 1511 O O . GLY A 1 193 ? -15.617 14.181 18.373 1.00 74.69 193 GLY A O 1
ATOM 1512 N N . GLU A 1 194 ? -14.902 12.734 19.922 1.00 67.44 194 GLU A N 1
ATOM 1513 C CA . GLU A 1 194 ? -15.007 11.516 19.096 1.00 67.44 194 GLU A CA 1
ATOM 1514 C C . GLU A 1 194 ? -16.418 11.245 18.539 1.00 67.44 194 GLU A C 1
ATOM 1516 O O . GLU A 1 194 ? -16.588 10.502 17.569 1.00 67.44 194 GLU A O 1
ATOM 1521 N N . LEU A 1 195 ? -17.450 11.860 19.125 1.00 72.38 195 LEU A N 1
ATOM 1522 C CA . LEU A 1 195 ? -18.835 11.701 18.691 1.00 72.38 195 LEU A CA 1
ATOM 1523 C C . LEU A 1 195 ? -19.193 12.592 17.496 1.00 72.38 195 LEU A C 1
ATOM 1525 O O . LEU A 1 195 ? -20.235 12.365 16.890 1.00 72.38 195 LEU A O 1
ATOM 1529 N N . MET A 1 196 ? -18.343 13.546 17.098 1.00 72.56 196 MET A N 1
ATOM 1530 C CA . MET A 1 196 ? -18.629 14.456 15.976 1.00 72.56 196 MET A CA 1
ATOM 1531 C C . MET A 1 196 ? -18.840 13.745 14.631 1.00 72.56 196 MET A C 1
ATOM 1533 O O . MET A 1 196 ? -19.489 14.286 13.740 1.00 72.56 196 MET A O 1
ATOM 1537 N N . ASN A 1 197 ? -18.315 12.524 14.497 1.00 74.06 197 ASN A N 1
ATOM 1538 C CA . ASN A 1 197 ? -18.457 11.697 13.300 1.00 74.06 197 ASN A CA 1
ATOM 1539 C C . ASN A 1 197 ? -19.761 10.878 13.280 1.00 74.06 197 ASN A C 1
ATOM 1541 O O . ASN A 1 197 ? -20.054 10.222 12.281 1.00 74.06 197 ASN A O 1
ATOM 1545 N N . LYS A 1 198 ? -20.540 10.872 14.372 1.00 80.12 198 LYS A N 1
ATOM 1546 C CA . LYS A 1 198 ? -21.838 10.187 14.445 1.00 80.12 198 LYS A CA 1
ATOM 1547 C C . LYS A 1 198 ? -22.973 11.128 14.049 1.00 80.12 198 LYS A C 1
ATOM 1549 O O . LYS A 1 198 ? -22.867 12.346 14.154 1.00 80.12 198 LYS A O 1
ATOM 1554 N N . HIS A 1 199 ? -24.083 10.549 13.597 1.00 82.44 199 HIS A N 1
ATOM 1555 C CA . HIS A 1 199 ? -25.264 11.327 13.236 1.00 82.44 199 HIS A CA 1
ATOM 1556 C C . HIS A 1 199 ? -25.868 12.000 14.488 1.00 82.44 199 HIS A C 1
ATOM 1558 O O . HIS A 1 199 ? -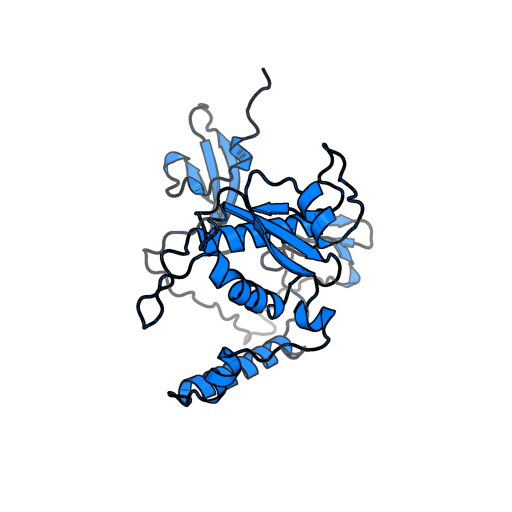26.032 11.317 15.498 1.00 82.44 199 HIS A O 1
ATOM 1564 N N . PRO A 1 200 ? -26.219 13.301 14.452 1.00 86.19 200 PRO A N 1
ATOM 1565 C CA . PRO A 1 200 ? -26.631 14.054 15.642 1.00 86.19 200 PRO A CA 1
ATOM 1566 C C . PRO A 1 200 ? -28.040 13.722 16.154 1.00 86.19 200 PRO A C 1
ATOM 1568 O O . PRO A 1 200 ? -28.368 14.092 17.278 1.00 86.19 200 PRO A O 1
ATOM 1571 N N . ASN A 1 201 ? -28.874 13.043 15.360 1.00 88.50 201 ASN A N 1
ATOM 1572 C CA . ASN A 1 201 ? -30.235 12.675 15.761 1.00 88.50 201 ASN A CA 1
ATOM 1573 C C . ASN A 1 201 ? -30.267 11.287 16.405 1.00 88.50 201 ASN A C 1
ATOM 1575 O O . ASN A 1 201 ? -29.905 10.302 15.757 1.00 88.50 201 ASN A O 1
ATOM 1579 N N . PHE A 1 202 ? -30.770 11.216 17.637 1.00 87.56 202 PHE A N 1
ATOM 1580 C CA . PHE A 1 202 ? -30.927 9.991 18.418 1.00 87.56 202 PHE A CA 1
ATOM 1581 C C . PHE A 1 202 ? -32.379 9.819 18.874 1.00 87.56 202 PHE A C 1
ATOM 1583 O O . PHE A 1 202 ? -33.056 10.811 19.144 1.00 87.56 202 PHE A O 1
ATOM 1590 N N . PRO A 1 203 ? -32.883 8.581 18.988 1.00 89.62 203 PRO A N 1
ATOM 1591 C CA . PRO A 1 203 ? -34.196 8.337 19.566 1.00 89.62 203 PRO A CA 1
ATOM 1592 C C . PRO A 1 203 ? -34.220 8.675 21.063 1.00 89.62 203 PRO A C 1
ATOM 1594 O O . PRO A 1 203 ? -33.246 8.420 21.775 1.00 89.62 203 PRO A O 1
ATOM 1597 N N . VAL A 1 204 ? -35.354 9.189 21.556 1.00 85.75 204 VAL A N 1
ATOM 1598 C CA . VAL A 1 204 ? -35.530 9.588 22.973 1.00 85.75 204 VAL A CA 1
ATOM 1599 C C . VAL A 1 204 ? -35.249 8.423 23.935 1.00 85.75 204 VAL A C 1
ATOM 1601 O O . VAL A 1 204 ? -34.735 8.635 25.027 1.00 85.75 204 VAL A O 1
ATOM 1604 N N . SER A 1 205 ? -35.503 7.178 23.516 1.00 87.00 205 SER A N 1
ATOM 1605 C CA . SER A 1 205 ? -35.257 5.968 24.318 1.00 87.00 205 SER A CA 1
ATOM 1606 C C . SER A 1 205 ? -33.784 5.715 24.661 1.00 87.00 205 SER A C 1
ATOM 1608 O O . SER A 1 205 ? -33.499 4.998 25.620 1.00 87.00 205 SER A O 1
ATOM 1610 N N . LEU A 1 206 ? -32.847 6.283 23.895 1.00 85.44 206 LEU A N 1
ATOM 1611 C CA . LEU A 1 206 ? -31.406 6.158 24.137 1.00 85.44 206 LEU A CA 1
ATOM 1612 C C . LEU A 1 206 ? -30.843 7.307 24.985 1.00 85.44 206 LEU A C 1
ATOM 1614 O O . LEU A 1 206 ? -29.642 7.332 25.256 1.00 85.44 206 LEU A O 1
ATOM 1618 N N . ILE A 1 207 ? -31.691 8.245 25.410 1.00 85.62 207 ILE A N 1
ATOM 1619 C CA . ILE A 1 207 ? -31.304 9.435 26.164 1.00 85.62 207 ILE A CA 1
ATOM 1620 C C . ILE A 1 207 ? -31.775 9.281 27.608 1.00 85.62 207 ILE A C 1
ATOM 1622 O O . ILE A 1 207 ? -32.875 8.806 27.881 1.00 85.62 207 ILE A O 1
ATOM 1626 N N . LYS A 1 208 ? -30.930 9.702 28.549 1.00 83.94 208 LYS A N 1
ATOM 1627 C CA . LYS A 1 208 ? -31.290 9.826 29.961 1.00 83.94 208 LYS A CA 1
ATOM 1628 C C . LYS A 1 208 ? -31.088 11.256 30.419 1.00 83.94 208 LYS A C 1
ATOM 1630 O O . LYS A 1 208 ? -30.137 11.915 30.007 1.00 83.94 208 LYS A O 1
ATOM 1635 N N . THR A 1 209 ? -31.975 11.712 31.295 1.00 82.88 209 THR A N 1
ATOM 1636 C CA . THR A 1 209 ? -31.809 12.982 31.998 1.00 82.88 209 THR A CA 1
ATOM 1637 C C . THR A 1 209 ? -30.532 12.925 32.824 1.00 82.88 209 THR A C 1
ATOM 1639 O O . THR A 1 209 ? -30.338 12.000 33.618 1.00 82.88 209 THR A O 1
ATOM 1642 N N . TYR A 1 210 ? -29.652 13.898 32.622 1.00 81.56 210 TYR A N 1
ATOM 1643 C CA . TYR A 1 210 ? -28.436 14.013 33.410 1.00 81.56 210 TYR A CA 1
ATOM 1644 C C . TYR A 1 210 ? -28.798 14.441 34.836 1.00 81.56 210 TYR A C 1
ATOM 1646 O O . TYR A 1 210 ? -29.355 15.518 35.035 1.00 81.56 210 TYR A O 1
ATOM 1654 N N . SER A 1 211 ? -28.490 13.597 35.818 1.00 75.19 211 SER A N 1
ATOM 1655 C CA . SER A 1 211 ? -28.545 13.969 37.231 1.00 75.19 211 SER A CA 1
ATOM 1656 C C . SER A 1 211 ? -27.149 14.395 37.649 1.00 75.19 211 SER A C 1
ATOM 1658 O O . SER A 1 211 ? -26.214 13.596 37.556 1.00 75.19 211 SER A O 1
ATOM 1660 N N . SER A 1 212 ? -27.000 15.638 38.106 1.00 69.88 212 SER A N 1
ATOM 1661 C CA . SER A 1 212 ? -25.764 16.036 38.775 1.00 69.88 212 SER A CA 1
ATOM 1662 C C . SER A 1 212 ? -25.589 15.177 40.028 1.00 69.88 212 SER A C 1
ATOM 1664 O O . SER A 1 212 ? -26.568 14.827 40.685 1.00 69.88 212 SER A O 1
ATOM 1666 N N . SER A 1 213 ? -24.357 14.778 40.331 1.00 64.62 213 SER A N 1
ATOM 1667 C CA . SER A 1 213 ? -24.052 14.082 41.581 1.00 64.62 213 SER A CA 1
ATOM 1668 C C . SER A 1 213 ? -24.231 15.042 42.756 1.00 64.62 213 SER A C 1
ATOM 1670 O O . SER A 1 213 ? -23.543 16.060 42.813 1.00 64.62 213 SER A O 1
ATOM 1672 N N . ASP A 1 214 ? -25.130 14.703 43.681 1.00 64.44 214 ASP A N 1
ATOM 1673 C CA . ASP A 1 214 ? -25.310 15.426 44.939 1.00 64.44 214 ASP A CA 1
ATOM 1674 C C . ASP A 1 214 ? -24.129 15.143 45.871 1.00 64.44 214 ASP A C 1
ATOM 1676 O O . ASP A 1 214 ? -23.920 14.011 46.321 1.00 64.44 214 ASP A O 1
ATOM 1680 N N . ASN A 1 215 ? -23.348 16.182 46.163 1.00 61.28 215 ASN A N 1
ATOM 1681 C CA . ASN A 1 215 ? -22.175 16.085 47.034 1.00 61.28 215 ASN A CA 1
ATOM 1682 C C . ASN A 1 215 ? -22.541 15.778 48.498 1.00 61.28 215 ASN A C 1
ATOM 1684 O O . ASN A 1 215 ? -21.697 15.281 49.239 1.00 61.28 215 ASN A O 1
ATOM 1688 N N . GLU A 1 216 ? -23.789 16.023 48.910 1.00 65.31 216 GLU A N 1
ATOM 1689 C CA . GLU A 1 216 ? -24.264 15.754 50.275 1.00 65.31 216 GLU A CA 1
ATOM 1690 C C . GLU A 1 216 ? -24.513 14.259 50.540 1.00 65.31 216 GLU A C 1
ATOM 1692 O O . GLU A 1 216 ? -24.259 13.773 51.639 1.00 65.31 216 GLU A O 1
ATOM 1697 N N . LEU A 1 217 ? -24.955 13.502 49.528 1.00 63.62 217 LEU A N 1
ATOM 1698 C CA . LEU A 1 217 ? -25.254 12.066 49.645 1.00 63.62 217 LEU A CA 1
ATOM 1699 C C . LEU A 1 217 ? -24.013 11.171 49.486 1.00 63.62 217 LEU A C 1
ATOM 1701 O O . LEU A 1 217 ? -24.005 10.041 49.975 1.00 63.62 217 LEU A O 1
ATOM 1705 N N . PHE A 1 218 ? -22.963 11.650 48.808 1.00 61.00 218 PHE A N 1
ATOM 1706 C CA . PHE A 1 218 ? -21.765 10.857 48.494 1.00 61.00 218 PHE A CA 1
ATOM 1707 C C . PHE A 1 218 ? -20.455 11.641 48.709 1.00 61.00 218 PHE A C 1
ATOM 1709 O O . PHE A 1 218 ? -19.721 11.894 47.750 1.00 61.00 218 PHE A O 1
ATOM 1716 N N . PRO A 1 219 ? -20.103 11.971 49.966 1.00 63.91 219 PRO A N 1
ATOM 1717 C CA . PRO A 1 219 ? -18.988 12.868 50.299 1.00 63.91 219 PRO A CA 1
ATOM 1718 C C . PRO A 1 219 ? -17.588 12.323 49.958 1.00 63.91 219 PRO A C 1
ATOM 1720 O O . PRO A 1 219 ? -16.644 13.094 49.837 1.00 63.91 219 PRO A O 1
ATOM 1723 N N . LEU A 1 220 ? -17.425 11.006 49.772 1.00 64.06 220 LEU A N 1
ATOM 1724 C CA . LEU A 1 220 ? -16.138 10.381 49.412 1.00 64.06 220 LEU A CA 1
ATOM 1725 C C . LEU A 1 220 ? -15.873 10.341 47.899 1.00 64.06 220 LEU A C 1
ATOM 1727 O O . LEU A 1 220 ? -14.826 9.863 47.458 1.00 64.06 220 LEU A O 1
ATOM 1731 N N . ARG A 1 221 ? -16.816 10.813 47.078 1.00 62.25 221 ARG A N 1
ATOM 1732 C CA . ARG A 1 221 ? -16.703 10.781 45.618 1.00 62.25 221 ARG A CA 1
ATOM 1733 C C . ARG A 1 221 ? -15.959 12.024 45.122 1.00 62.25 221 ARG A C 1
ATOM 1735 O O . ARG A 1 221 ? -16.511 12.838 44.390 1.00 62.25 221 ARG A O 1
ATOM 1742 N N . ASN A 1 222 ? -14.695 12.171 45.517 1.00 56.62 222 ASN A N 1
ATOM 1743 C CA . ASN A 1 222 ? -13.842 13.235 44.992 1.00 56.62 222 ASN A CA 1
ATOM 1744 C C . ASN A 1 222 ? -13.652 13.026 43.487 1.00 56.62 222 ASN A C 1
ATOM 1746 O O . ASN A 1 222 ? -13.068 12.035 43.045 1.00 56.62 222 ASN A O 1
ATOM 1750 N N . LYS A 1 223 ? -14.168 13.961 42.687 1.00 57.50 223 LYS A N 1
ATOM 1751 C CA . LYS A 1 223 ? -13.874 14.030 41.257 1.00 57.50 223 LYS A CA 1
ATOM 1752 C C . LYS A 1 223 ? -12.380 14.331 41.158 1.00 57.50 223 LYS A C 1
ATOM 1754 O O . LYS A 1 223 ? -11.959 15.412 41.551 1.00 57.50 223 LYS A O 1
ATOM 1759 N N . LEU A 1 224 ? -11.579 13.358 40.725 1.00 49.88 224 LEU A N 1
ATOM 1760 C CA . LEU A 1 224 ? -10.154 13.570 40.486 1.00 49.88 224 LEU A CA 1
ATOM 1761 C C . LEU A 1 224 ? -10.026 14.653 39.413 1.00 49.88 224 LEU A C 1
ATOM 1763 O O . LEU A 1 224 ? -10.210 14.385 38.225 1.00 49.88 224 LEU A O 1
ATOM 1767 N N . THR A 1 225 ? -9.767 15.888 39.830 1.00 53.12 225 THR A N 1
ATOM 1768 C CA . THR A 1 225 ? -9.304 16.929 38.923 1.00 53.12 225 THR A CA 1
ATOM 1769 C C . THR A 1 225 ? -7.890 16.522 38.551 1.00 53.12 225 THR A C 1
ATOM 1771 O O . THR A 1 225 ? -6.977 16.638 39.362 1.00 53.12 225 THR A O 1
ATOM 177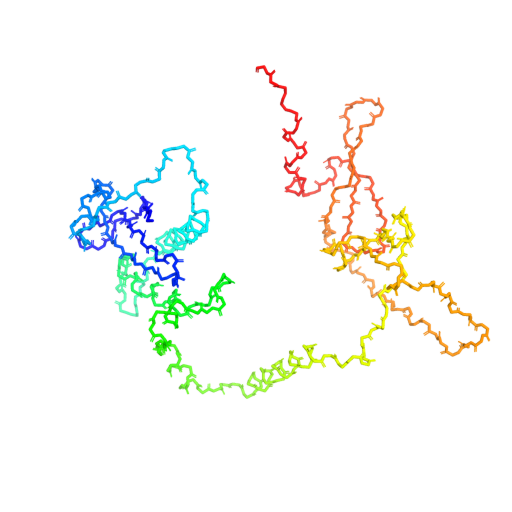4 N N . LEU A 1 226 ? -7.721 15.936 37.367 1.00 50.31 226 LEU A N 1
ATOM 1775 C CA . LEU A 1 226 ? -6.393 15.717 36.816 1.00 50.31 226 LEU A CA 1
ATOM 1776 C C . LEU A 1 226 ? -5.786 17.104 36.606 1.00 50.31 226 LEU A C 1
ATOM 1778 O O . LEU A 1 226 ? -6.186 17.818 35.687 1.00 50.31 226 LEU A O 1
ATOM 1782 N N . GLU A 1 227 ? -4.883 17.508 37.494 1.00 51.09 227 GLU A N 1
ATOM 1783 C CA . GLU A 1 227 ? -4.051 18.681 37.268 1.00 51.09 227 GLU A CA 1
ATOM 1784 C C . GLU A 1 227 ? -3.148 18.350 36.086 1.00 51.09 227 GLU A C 1
ATOM 1786 O O . GLU A 1 227 ? -2.223 17.542 36.178 1.00 51.09 227 GLU A O 1
ATOM 1791 N N . ILE A 1 228 ? -3.506 18.898 34.928 1.00 56.34 228 ILE A N 1
ATOM 1792 C CA . ILE A 1 228 ? -2.680 18.807 33.735 1.00 56.34 228 ILE A CA 1
ATOM 1793 C C . ILE A 1 228 ? -1.373 19.519 34.102 1.00 56.34 228 ILE A C 1
ATOM 1795 O O . ILE A 1 228 ? -1.439 20.685 34.504 1.00 56.34 228 ILE A O 1
ATOM 1799 N N . PRO A 1 229 ? -0.210 18.849 34.020 1.00 63.81 229 PRO A N 1
ATOM 1800 C CA . PRO A 1 229 ? 1.056 19.505 34.300 1.00 63.81 229 PRO A CA 1
ATOM 1801 C C . PRO A 1 229 ? 1.183 20.745 33.404 1.00 63.81 229 PRO A C 1
ATOM 1803 O O . PRO A 1 229 ? 0.766 20.687 32.241 1.00 63.81 229 PRO A O 1
ATOM 1806 N N . PRO A 1 230 ? 1.696 21.872 33.929 1.00 59.38 230 PRO A N 1
ATOM 1807 C CA . PRO A 1 230 ? 1.849 23.089 33.146 1.00 59.38 230 PRO A CA 1
ATOM 1808 C C . PRO A 1 230 ? 2.659 22.767 31.888 1.00 59.38 230 PRO A C 1
ATOM 1810 O O . PRO A 1 230 ? 3.768 22.244 31.985 1.00 59.38 230 PRO A O 1
ATOM 1813 N N . LEU A 1 231 ? 2.073 23.021 30.711 1.00 54.19 231 LEU A N 1
ATOM 1814 C CA . LEU A 1 231 ? 2.802 22.923 29.451 1.00 54.19 231 LEU A CA 1
ATOM 1815 C C . LEU A 1 231 ? 3.978 23.896 29.531 1.00 54.19 231 LEU A C 1
ATOM 1817 O O . LEU A 1 231 ? 3.778 25.071 29.842 1.00 54.19 231 LEU A O 1
ATOM 1821 N N . GLU A 1 232 ? 5.184 23.401 29.258 1.00 52.53 232 GLU A N 1
ATOM 1822 C CA . GLU A 1 232 ? 6.366 24.244 29.110 1.00 52.53 232 GLU A CA 1
ATOM 1823 C C . GLU A 1 232 ? 6.049 25.354 28.092 1.00 52.53 232 GLU A C 1
ATOM 1825 O O . GLU A 1 232 ? 5.551 25.086 26.993 1.00 52.53 232 GLU A O 1
ATOM 1830 N N . GLU A 1 233 ? 6.267 26.613 28.489 1.00 43.25 233 GLU A N 1
ATOM 1831 C CA . GLU A 1 233 ? 6.063 27.802 27.656 1.00 43.25 233 GLU A CA 1
ATOM 1832 C C . GLU A 1 233 ? 6.996 27.738 26.437 1.00 43.25 233 GLU A C 1
ATOM 1834 O O . GLU A 1 233 ? 8.118 28.237 26.450 1.00 43.25 233 GLU A O 1
ATOM 1839 N N . GLY A 1 234 ? 6.548 27.062 25.382 1.00 51.12 234 GLY A N 1
ATOM 1840 C CA . GLY A 1 234 ? 7.351 26.849 24.182 1.00 51.12 234 GLY A CA 1
ATOM 1841 C C . GLY A 1 234 ? 6.731 25.931 23.132 1.00 51.12 234 GLY A C 1
ATOM 1842 O O . GLY A 1 234 ? 7.159 25.977 21.980 1.00 51.12 234 GLY A O 1
ATOM 1843 N N . GLU A 1 235 ? 5.710 25.130 23.458 1.00 46.59 235 GLU A N 1
ATOM 1844 C CA . GLU A 1 235 ? 5.021 24.339 22.433 1.00 46.59 235 GLU A CA 1
ATOM 1845 C C . GLU A 1 235 ? 4.121 25.228 21.558 1.00 46.59 235 GLU A C 1
ATOM 1847 O O . GLU A 1 235 ? 3.110 25.779 22.001 1.00 46.59 235 GLU A O 1
ATOM 1852 N N . GLU A 1 236 ? 4.497 25.367 20.285 1.00 49.56 236 GLU A N 1
ATOM 1853 C CA . GLU A 1 236 ? 3.728 26.083 19.269 1.00 49.56 236 GLU A CA 1
ATOM 1854 C C . GLU A 1 236 ? 2.277 25.572 19.230 1.00 49.56 236 GLU A C 1
ATOM 1856 O O . GLU A 1 236 ? 1.992 24.415 18.899 1.00 49.56 236 GLU A O 1
ATOM 1861 N N . ARG A 1 237 ? 1.335 26.457 19.582 1.00 54.22 237 ARG A N 1
ATOM 1862 C CA . ARG A 1 237 ? -0.104 26.178 19.632 1.00 54.22 237 ARG A CA 1
ATOM 1863 C C . ARG A 1 237 ? -0.588 25.676 18.269 1.00 54.22 237 ARG A C 1
ATOM 1865 O O . ARG A 1 237 ? -0.762 26.454 17.331 1.00 54.22 237 ARG A O 1
ATOM 1872 N N . LYS A 1 238 ? -0.872 24.378 18.145 1.00 51.97 238 LYS A N 1
ATOM 1873 C CA . LYS A 1 238 ? -1.428 23.819 16.904 1.00 51.97 238 LYS A CA 1
ATOM 1874 C C . LYS A 1 238 ? -2.886 24.251 16.727 1.00 51.97 238 LYS A C 1
ATOM 1876 O O . LYS A 1 238 ? -3.786 23.796 17.435 1.00 51.97 238 LYS A O 1
ATOM 1881 N N . MET A 1 239 ? -3.113 25.132 15.755 1.00 55.12 239 MET A N 1
ATOM 1882 C CA . MET A 1 239 ? -4.443 25.551 15.308 1.00 55.12 239 MET A CA 1
ATOM 1883 C C . MET A 1 239 ? -5.204 24.362 14.705 1.00 55.12 239 MET A C 1
ATOM 1885 O O . MET A 1 239 ? -4.686 23.683 13.820 1.00 55.12 239 MET A O 1
ATOM 1889 N N . VAL A 1 240 ? -6.451 24.141 15.138 1.00 54.78 240 VAL A N 1
ATOM 1890 C CA . VAL A 1 240 ? -7.287 23.039 14.626 1.00 54.78 240 VAL A CA 1
ATOM 1891 C C . VAL A 1 240 ? -8.354 23.528 13.654 1.00 54.78 240 VAL A C 1
ATOM 1893 O O . VAL A 1 240 ? -8.650 22.834 12.679 1.00 54.78 240 VAL A O 1
ATOM 1896 N N . LYS A 1 241 ? -8.957 24.707 13.881 1.00 58.25 241 LYS A N 1
ATOM 1897 C CA . LYS A 1 241 ? -10.050 25.180 13.017 1.00 58.25 241 LYS A CA 1
ATOM 1898 C C . LYS A 1 241 ? -10.268 26.694 13.047 1.00 58.25 241 LYS A C 1
ATOM 1900 O O . LYS A 1 241 ? -10.242 27.304 14.110 1.00 58.25 241 LYS A O 1
ATOM 1905 N N . VAL A 1 242 ? -10.602 27.265 11.886 1.00 64.81 242 VAL A N 1
ATOM 1906 C CA . VAL A 1 242 ? -11.177 28.616 11.758 1.00 64.81 242 VAL A CA 1
ATOM 1907 C C . VAL A 1 242 ? -12.703 28.512 11.810 1.00 64.81 242 VAL A C 1
ATOM 1909 O O . VAL A 1 242 ? -13.297 27.757 11.038 1.00 64.81 242 VAL A O 1
ATOM 1912 N N . LEU A 1 243 ? -13.340 29.240 12.728 1.00 63.03 243 LEU A N 1
ATOM 1913 C CA . LEU A 1 243 ? -14.786 29.172 12.972 1.00 63.03 243 LEU A CA 1
ATOM 1914 C C . LEU A 1 243 ? -15.569 30.276 12.256 1.00 63.03 243 LEU A C 1
ATOM 1916 O O . LEU A 1 243 ? -16.635 30.003 11.704 1.00 63.03 243 LEU A O 1
ATOM 1920 N N . LYS A 1 244 ? -15.081 31.521 12.303 1.00 60.72 244 LYS A N 1
ATOM 1921 C CA . LYS A 1 244 ? -15.762 32.708 11.758 1.00 60.72 244 LYS A CA 1
ATOM 1922 C C . LYS A 1 244 ? -14.752 33.744 11.268 1.00 60.72 244 LYS A C 1
ATOM 1924 O O . LYS A 1 244 ? -13.669 33.858 11.830 1.00 60.72 244 LYS A O 1
ATOM 1929 N N . GLU A 1 245 ? -15.144 34.519 10.260 1.00 72.69 245 GLU A N 1
ATOM 1930 C CA . GLU A 1 245 ? -14.426 35.708 9.781 1.00 72.69 245 GLU A CA 1
ATOM 1931 C C . GLU A 1 245 ? -15.274 36.945 10.089 1.00 72.69 245 GLU A C 1
ATOM 1933 O O . GLU A 1 245 ? -16.493 36.941 9.883 1.00 72.69 245 GLU A O 1
ATOM 1938 N N . ARG A 1 246 ? -14.640 38.020 10.559 1.00 70.75 246 ARG A N 1
ATOM 1939 C CA . ARG A 1 246 ? -15.265 39.345 10.622 1.00 70.75 246 ARG A CA 1
ATOM 1940 C C . ARG A 1 246 ? -14.306 40.409 10.109 1.00 70.75 246 ARG A C 1
ATOM 1942 O O . ARG A 1 246 ? -13.092 40.232 10.115 1.00 70.75 246 ARG A O 1
ATOM 1949 N N . ARG A 1 247 ? -14.868 41.533 9.667 1.00 71.62 247 ARG A N 1
ATOM 1950 C CA . ARG A 1 247 ? -14.104 42.731 9.302 1.00 71.62 247 ARG A CA 1
ATOM 1951 C C . ARG A 1 247 ? -14.332 43.810 10.341 1.00 71.62 247 ARG A C 1
ATOM 1953 O O . ARG A 1 247 ? -15.474 44.063 10.726 1.00 71.62 247 ARG A O 1
ATOM 1960 N N . THR A 1 248 ? -13.260 44.468 10.753 1.00 69.19 248 THR A N 1
ATOM 1961 C CA . THR A 1 248 ? -13.330 45.604 11.672 1.00 69.19 248 THR A CA 1
ATOM 1962 C C . THR A 1 248 ? -14.084 46.765 11.001 1.00 69.19 248 THR A C 1
ATOM 1964 O O . THR A 1 248 ? -14.110 46.880 9.769 1.00 69.19 248 THR A O 1
ATOM 1967 N N . ARG A 1 249 ? -14.710 47.647 11.797 1.00 55.28 249 ARG A N 1
ATOM 1968 C CA . ARG A 1 249 ? -15.593 48.739 11.319 1.00 55.28 249 ARG A CA 1
ATOM 1969 C C . ARG A 1 249 ? -14.978 49.626 10.217 1.00 55.28 249 ARG A C 1
ATOM 1971 O O . ARG A 1 249 ? -15.723 50.155 9.400 1.00 55.28 249 ARG A O 1
ATOM 1978 N N . ASN A 1 250 ? -13.648 49.700 10.118 1.00 58.69 250 ASN A N 1
ATOM 1979 C CA . ASN A 1 250 ? -12.922 50.475 9.103 1.00 58.69 250 ASN A CA 1
ATOM 1980 C C . ASN A 1 250 ? -12.539 49.699 7.819 1.00 58.69 250 ASN A C 1
ATOM 1982 O O . ASN A 1 250 ? -11.677 50.152 7.070 1.00 58.69 250 ASN A O 1
ATOM 1986 N N . LYS A 1 251 ? -13.167 48.544 7.533 1.00 57.66 251 LYS A N 1
ATOM 1987 C CA . LYS A 1 251 ? -13.034 47.729 6.295 1.00 57.66 251 LYS A CA 1
ATOM 1988 C C . LYS A 1 251 ? -11.618 47.263 5.891 1.00 57.66 251 LYS A C 1
ATOM 1990 O O . LYS A 1 251 ? -11.517 46.536 4.904 1.00 57.66 251 LYS A O 1
ATOM 1995 N N . LYS A 1 252 ? -10.551 47.630 6.609 1.00 60.88 252 LYS A N 1
ATOM 1996 C CA . LYS A 1 252 ? -9.159 47.349 6.209 1.00 60.88 252 LYS A CA 1
ATOM 1997 C C . LYS A 1 252 ? -8.560 46.056 6.764 1.00 60.88 252 LYS A C 1
ATOM 1999 O O . LYS A 1 252 ? -7.634 45.550 6.144 1.00 60.88 252 LYS A O 1
ATOM 2004 N N . GLU A 1 253 ? -9.075 45.505 7.862 1.00 70.50 253 GLU A N 1
ATOM 2005 C CA . GLU A 1 253 ? -8.456 44.348 8.529 1.00 70.50 253 GLU A CA 1
ATOM 2006 C C . GLU A 1 253 ? -9.466 43.212 8.746 1.00 70.50 253 GLU A C 1
ATOM 2008 O O . GLU A 1 253 ? -10.657 43.449 8.992 1.00 70.50 253 GLU A O 1
ATOM 2013 N N . ARG A 1 254 ? -8.996 41.973 8.551 1.00 67.81 254 ARG A N 1
ATOM 2014 C CA . ARG A 1 254 ? -9.762 40.738 8.746 1.00 67.81 254 ARG A CA 1
ATOM 2015 C C . ARG A 1 254 ? -9.327 40.092 10.050 1.00 67.81 254 ARG A C 1
ATOM 2017 O O . ARG A 1 254 ? -8.132 39.956 10.312 1.00 67.81 254 ARG A O 1
ATOM 2024 N N . GLU A 1 255 ? -10.313 39.675 10.825 1.00 76.50 255 GLU A N 1
ATOM 2025 C CA . GLU A 1 255 ? -10.118 38.915 12.049 1.00 76.50 255 GLU A CA 1
ATOM 2026 C C . GLU A 1 255 ? -10.742 37.532 11.872 1.00 76.50 255 GLU A C 1
ATOM 2028 O O . GLU A 1 255 ? -11.846 37.394 11.327 1.00 76.50 255 GLU A O 1
ATOM 2033 N N . TYR A 1 256 ? -10.040 36.516 12.360 1.00 74.38 256 TYR A N 1
ATOM 2034 C CA . TYR A 1 256 ? -10.482 35.130 12.341 1.00 74.38 256 TYR A CA 1
ATOM 2035 C C . TYR A 1 256 ? -10.681 34.642 13.772 1.00 74.38 256 TYR A C 1
ATOM 2037 O O . TYR A 1 256 ? -9.829 34.857 14.631 1.00 74.38 256 TYR A O 1
ATOM 2045 N N . LEU A 1 257 ? -11.811 33.980 14.023 1.00 72.94 257 LEU A N 1
ATOM 2046 C CA . LEU A 1 257 ? -12.063 33.281 15.279 1.00 72.94 257 LEU A CA 1
ATOM 2047 C C . LEU A 1 257 ? -11.454 31.884 15.190 1.00 72.94 257 LEU A C 1
ATOM 2049 O O . LEU A 1 257 ? -11.882 31.071 14.359 1.00 72.94 257 LEU A O 1
ATOM 2053 N N . LEU A 1 258 ? -10.462 31.619 16.028 1.00 68.44 258 LEU A N 1
ATOM 2054 C CA . LEU A 1 258 ? -9.641 30.417 15.978 1.00 68.44 258 LEU A CA 1
ATOM 2055 C C . LEU A 1 258 ? -9.962 29.494 17.147 1.00 68.44 258 LEU A C 1
ATOM 2057 O O . LEU A 1 258 ? -10.124 29.943 18.278 1.00 68.44 258 LEU A O 1
ATOM 2061 N N . ARG A 1 259 ? -10.024 28.190 16.858 1.00 65.19 259 ARG A N 1
ATOM 2062 C CA . ARG A 1 259 ? -10.141 27.136 17.865 1.00 65.19 259 ARG A CA 1
ATOM 2063 C C . ARG A 1 259 ? -8.871 26.301 17.918 1.00 65.19 259 ARG A C 1
ATOM 2065 O O . ARG A 1 259 ? -8.447 25.720 16.908 1.00 65.19 259 ARG A O 1
ATOM 2072 N N . TYR A 1 260 ? -8.304 26.222 19.113 1.00 65.06 260 TYR A N 1
ATOM 2073 C CA . TYR A 1 260 ? -7.134 25.413 19.429 1.00 65.06 260 TYR A CA 1
ATOM 2074 C C . TYR A 1 260 ? -7.539 23.982 19.810 1.00 65.06 260 TYR A C 1
ATOM 2076 O O . TYR A 1 260 ? -8.696 23.708 20.126 1.00 65.06 260 TYR A O 1
ATOM 2084 N N . GLY A 1 261 ? -6.600 23.038 19.703 1.00 48.06 261 GLY A N 1
ATOM 2085 C CA . GLY A 1 261 ? -6.885 21.603 19.829 1.00 48.06 261 GLY A CA 1
ATOM 2086 C C . GLY A 1 261 ? -7.250 21.105 21.225 1.00 48.06 261 GLY A C 1
ATOM 2087 O O . GLY A 1 261 ? -7.741 19.984 21.340 1.00 48.06 261 GLY A O 1
ATOM 2088 N N . ASN A 1 262 ? -7.071 21.926 22.261 1.00 52.78 262 ASN A N 1
ATOM 2089 C CA . ASN A 1 262 ? -7.428 21.556 23.623 1.00 52.78 262 ASN A CA 1
ATOM 2090 C C . ASN A 1 262 ? -8.824 22.094 23.985 1.00 52.78 262 ASN A C 1
ATOM 2092 O O . ASN A 1 262 ? -9.083 23.283 23.809 1.00 52.78 262 ASN A O 1
ATOM 2096 N N . PRO A 1 263 ? -9.726 21.252 24.524 1.00 47.47 263 PRO A N 1
ATOM 2097 C CA . PRO A 1 263 ? -11.113 21.625 24.819 1.00 47.47 263 PRO A CA 1
ATOM 2098 C C . PRO A 1 263 ? -11.270 22.606 25.994 1.00 47.47 263 PRO A C 1
ATOM 2100 O O . PRO A 1 263 ? -12.382 23.053 26.259 1.00 47.47 263 PRO A O 1
ATOM 2103 N N . THR A 1 264 ? -10.189 22.916 26.710 1.00 45.31 264 THR A N 1
ATOM 2104 C CA . THR A 1 264 ? -10.171 23.776 27.903 1.00 45.31 264 THR A CA 1
ATOM 2105 C C . THR A 1 264 ? -9.783 25.229 27.634 1.00 45.31 264 THR A C 1
ATOM 2107 O O . THR A 1 264 ? -9.847 26.026 28.563 1.00 45.31 264 THR A O 1
ATOM 2110 N N . GLN A 1 265 ? -9.378 25.593 26.414 1.00 52.50 265 GLN A N 1
ATOM 2111 C CA . GLN A 1 265 ? -8.945 26.958 26.096 1.00 52.50 265 GLN A CA 1
ATOM 2112 C C . GLN A 1 265 ? -9.909 27.642 25.122 1.00 52.50 265 GLN A C 1
ATOM 2114 O O . GLN A 1 265 ? -10.389 27.034 24.165 1.00 52.50 265 GLN A O 1
ATOM 2119 N N . GLU A 1 266 ? -10.223 28.896 25.442 1.00 54.09 266 GLU A N 1
ATOM 2120 C CA . GLU A 1 266 ? -11.272 29.718 24.837 1.00 54.09 266 GLU A CA 1
ATOM 2121 C C . GLU A 1 266 ? -10.994 30.059 23.358 1.00 54.09 266 GLU A C 1
ATOM 2123 O O . GLU A 1 266 ? -9.852 30.057 22.896 1.00 54.09 266 GLU A O 1
ATOM 2128 N N . ASP A 1 267 ? -12.061 30.338 22.597 1.00 67.62 267 ASP A N 1
ATOM 2129 C CA . ASP A 1 267 ? -11.972 30.748 21.190 1.00 67.62 267 ASP A CA 1
ATOM 2130 C C . ASP A 1 267 ? -11.463 32.210 21.101 1.00 67.62 267 ASP A C 1
ATOM 2132 O O . ASP A 1 267 ? -12.127 33.129 21.587 1.00 67.62 267 ASP A O 1
ATOM 2136 N N . GLU A 1 268 ? -10.324 32.456 20.439 1.00 73.00 268 GLU A N 1
ATOM 2137 C CA . GLU A 1 268 ? -9.705 33.793 20.334 1.00 73.00 268 GLU A CA 1
ATOM 2138 C C . GLU A 1 268 ? -9.880 34.417 18.939 1.00 73.00 268 GLU A C 1
ATOM 2140 O O . GLU A 1 268 ? -9.749 33.747 17.908 1.00 73.00 268 GLU A O 1
ATOM 2145 N N . TRP A 1 269 ? -10.157 35.726 18.896 1.00 72.62 269 TRP A N 1
ATOM 2146 C CA . TRP A 1 269 ? -10.111 36.521 17.665 1.00 72.62 269 TRP A CA 1
ATOM 2147 C C . TRP A 1 269 ? -8.686 37.016 17.427 1.00 72.62 269 TRP A C 1
ATOM 2149 O O . TRP A 1 269 ? -8.166 37.785 18.230 1.00 72.62 269 TRP A O 1
ATOM 2159 N N . LEU A 1 270 ? -8.088 36.628 16.303 1.00 74.50 270 LEU A N 1
ATOM 2160 C CA . LEU A 1 270 ? -6.752 37.075 15.901 1.00 74.50 270 LEU A CA 1
ATOM 2161 C C . LEU A 1 270 ? -6.791 37.756 14.534 1.00 74.50 270 LEU A C 1
ATOM 2163 O O . LEU A 1 270 ? -7.594 37.411 13.659 1.00 74.50 270 LEU A O 1
ATOM 2167 N N . LEU A 1 271 ? -5.914 38.743 14.362 1.00 67.44 271 LEU A N 1
ATOM 2168 C CA . LEU A 1 271 ? -5.724 39.460 13.107 1.00 67.44 271 LEU A CA 1
ATOM 2169 C C . LEU A 1 271 ? -4.982 38.577 12.103 1.00 67.44 271 LEU A C 1
ATOM 2171 O O . LEU A 1 271 ? -4.107 37.798 12.466 1.00 67.44 271 LEU A O 1
ATOM 2175 N N . GLU A 1 272 ? -5.275 38.758 10.816 1.00 65.56 272 GLU A N 1
ATOM 2176 C CA . GLU A 1 272 ? -4.616 38.028 9.720 1.00 65.56 272 GLU A CA 1
ATOM 2177 C C . GLU A 1 272 ? -3.077 38.126 9.741 1.00 65.56 272 GLU A C 1
ATOM 2179 O O . GLU A 1 272 ? -2.397 37.218 9.274 1.00 65.56 272 GLU A O 1
ATOM 2184 N N . LYS A 1 273 ? -2.525 39.204 10.311 1.00 65.25 273 LYS A N 1
ATOM 2185 C CA . LYS A 1 273 ? -1.078 39.462 10.398 1.00 65.25 273 LYS A CA 1
ATOM 2186 C C . LYS A 1 273 ? -0.370 38.632 11.473 1.00 65.25 273 LYS A C 1
ATOM 2188 O O . LYS A 1 273 ? 0.812 38.345 11.316 1.00 65.25 273 LYS A O 1
ATOM 2193 N N . ASP A 1 274 ? -1.090 38.230 12.517 1.00 64.75 274 ASP A N 1
ATOM 2194 C CA . ASP A 1 274 ? -0.519 37.567 13.697 1.00 64.75 274 ASP A CA 1
ATOM 2195 C C . ASP A 1 274 ? -0.597 36.032 13.592 1.00 64.75 274 ASP A C 1
ATOM 2197 O O . ASP A 1 274 ? -0.159 35.302 14.480 1.00 64.75 274 ASP A O 1
ATOM 2201 N N . ILE A 1 275 ? -1.145 35.515 12.485 1.00 64.56 275 ILE A N 1
ATOM 2202 C CA . ILE A 1 275 ? -1.250 34.080 12.213 1.00 64.56 275 ILE A CA 1
ATOM 2203 C C . ILE A 1 275 ? 0.064 33.603 11.583 1.00 64.56 275 ILE A C 1
ATOM 2205 O O . ILE A 1 275 ? 0.284 33.719 10.378 1.00 64.56 275 ILE A O 1
ATOM 2209 N N . THR A 1 276 ? 0.934 33.019 12.406 1.00 54.38 276 THR A N 1
ATOM 2210 C CA . THR A 1 276 ? 2.284 32.556 12.033 1.00 54.38 276 THR A CA 1
ATOM 2211 C C . THR A 1 276 ? 2.304 31.413 11.006 1.00 54.38 276 THR A C 1
ATOM 2213 O O . THR A 1 276 ? 3.304 31.219 10.315 1.00 54.38 276 THR A O 1
ATOM 2216 N N . HIS A 1 277 ? 1.194 30.686 10.827 1.00 53.47 277 HIS A N 1
ATOM 2217 C CA . HIS A 1 277 ? 1.065 29.597 9.850 1.00 53.47 277 HIS A CA 1
ATOM 2218 C C . HIS A 1 277 ? -0.021 29.897 8.800 1.00 53.47 277 HIS A C 1
ATOM 2220 O O . HIS A 1 277 ? -1.118 29.334 8.822 1.00 53.47 277 HIS A O 1
ATOM 2226 N N . SER A 1 278 ? 0.297 30.758 7.829 1.00 47.00 278 SER A N 1
ATOM 2227 C CA . SER A 1 278 ? -0.597 31.156 6.721 1.00 47.00 278 SER A CA 1
ATOM 2228 C C . SER A 1 278 ? -1.111 29.992 5.853 1.00 47.00 278 SER A C 1
ATOM 2230 O O . SER A 1 278 ? -2.134 30.117 5.182 1.00 47.00 278 SER A O 1
ATOM 2232 N N . ASN A 1 279 ? -0.451 28.830 5.901 1.00 49.16 279 ASN A N 1
ATOM 2233 C CA . ASN A 1 279 ? -0.798 27.647 5.108 1.00 49.16 279 ASN A CA 1
ATOM 2234 C C . ASN A 1 279 ? -2.005 26.846 5.637 1.00 49.16 279 ASN A C 1
ATOM 2236 O O . ASN A 1 279 ? -2.480 25.951 4.937 1.00 49.16 279 ASN A O 1
ATOM 2240 N N . ILE A 1 280 ? -2.504 27.144 6.845 1.00 50.25 280 ILE A N 1
ATOM 2241 C CA . ILE A 1 280 ? -3.646 26.441 7.469 1.00 50.25 280 ILE A CA 1
ATOM 2242 C C . ILE A 1 280 ? -4.969 27.199 7.265 1.00 50.25 280 ILE A C 1
ATOM 2244 O O . ILE A 1 280 ? -6.043 26.624 7.463 1.00 50.25 280 ILE A O 1
ATOM 2248 N N . LEU A 1 281 ? -4.937 28.453 6.789 1.00 52.25 281 LEU A N 1
ATOM 2249 C CA . LEU A 1 281 ? -6.161 29.132 6.362 1.00 52.25 281 LEU A CA 1
ATOM 2250 C C . LEU A 1 281 ? -6.810 28.288 5.251 1.00 52.25 281 LEU A C 1
ATOM 2252 O O . LEU A 1 281 ? -6.184 28.042 4.214 1.00 52.25 281 LEU A O 1
ATOM 2256 N N . PRO A 1 282 ? -8.040 27.778 5.446 1.00 46.47 282 PRO A N 1
ATOM 2257 C CA . PRO A 1 282 ? -8.633 26.866 4.488 1.00 46.47 282 PRO A CA 1
ATOM 2258 C C . PRO A 1 282 ? -8.768 27.583 3.143 1.00 46.47 282 PRO A C 1
ATOM 2260 O O . PRO A 1 282 ? -9.531 28.539 3.014 1.00 46.47 282 PRO A O 1
ATOM 2263 N N . ARG A 1 283 ? -8.078 27.069 2.112 1.00 44.06 283 ARG A N 1
ATOM 2264 C CA . ARG A 1 283 ? -8.168 27.536 0.711 1.00 44.06 283 ARG A CA 1
ATOM 2265 C C . ARG A 1 283 ? -9.616 27.699 0.217 1.00 44.06 283 ARG A C 1
ATOM 2267 O O . ARG A 1 283 ? -9.868 28.461 -0.710 1.00 44.06 283 ARG A O 1
ATOM 2274 N N . ARG A 1 284 ? -10.579 27.020 0.855 1.00 42.28 284 ARG A N 1
ATOM 2275 C CA . ARG A 1 284 ? -12.020 27.144 0.589 1.00 42.28 284 ARG A CA 1
ATOM 2276 C C . ARG A 1 284 ? -12.602 28.538 0.862 1.00 42.28 284 ARG A C 1
ATOM 2278 O O . ARG A 1 284 ? -13.529 28.904 0.159 1.00 42.28 284 ARG A O 1
ATOM 2285 N N . LEU A 1 285 ? -12.051 29.332 1.784 1.00 42.22 285 LEU A N 1
ATOM 2286 C CA . LEU A 1 285 ? -12.518 30.713 2.016 1.00 42.22 285 LEU A CA 1
ATOM 2287 C C . LEU A 1 285 ? -11.889 31.740 1.056 1.00 42.22 285 LEU A C 1
ATOM 2289 O O . LEU A 1 285 ? -12.420 32.835 0.892 1.00 42.22 285 LEU A O 1
ATOM 2293 N N . ILE A 1 286 ? -10.791 31.386 0.378 1.00 42.19 286 ILE A N 1
ATOM 2294 C CA . ILE A 1 286 ? -10.122 32.257 -0.604 1.00 42.19 286 ILE A CA 1
ATOM 2295 C C . ILE A 1 286 ? -10.841 32.209 -1.967 1.00 42.19 286 ILE A C 1
ATOM 2297 O O . ILE A 1 286 ? -10.852 33.198 -2.696 1.00 42.19 286 ILE A O 1
ATOM 2301 N N . ASN A 1 287 ? -11.499 31.091 -2.296 1.00 33.38 287 ASN A N 1
ATOM 2302 C CA . ASN A 1 287 ? -12.032 30.843 -3.640 1.00 33.38 287 ASN A CA 1
ATOM 2303 C C . ASN A 1 287 ? -13.505 31.232 -3.870 1.00 33.38 287 ASN A C 1
ATOM 2305 O O . ASN A 1 287 ? -13.934 31.226 -5.018 1.00 33.38 287 ASN A O 1
ATOM 2309 N N . GLU A 1 288 ? -14.273 31.632 -2.852 1.00 37.41 288 GLU A N 1
ATOM 2310 C CA . GLU A 1 288 ? -15.669 32.083 -3.052 1.00 37.41 288 GLU A CA 1
ATOM 2311 C C . GLU A 1 288 ? -15.801 33.566 -3.452 1.00 37.41 288 GLU A C 1
ATOM 2313 O O . GLU A 1 288 ? -16.899 34.115 -3.503 1.00 37.41 288 GLU A O 1
ATOM 2318 N N . ARG A 1 289 ? -14.693 34.246 -3.775 1.00 41.25 289 ARG A N 1
ATOM 2319 C CA . ARG A 1 289 ? -14.716 35.623 -4.296 1.00 41.25 289 ARG A CA 1
ATOM 2320 C C . ARG A 1 289 ? -13.811 35.796 -5.512 1.00 41.25 289 ARG A C 1
ATOM 2322 O O . ARG A 1 289 ? -12.854 36.563 -5.474 1.00 41.25 289 ARG A O 1
ATOM 2329 N N . LYS A 1 290 ? -14.148 35.131 -6.614 1.00 32.97 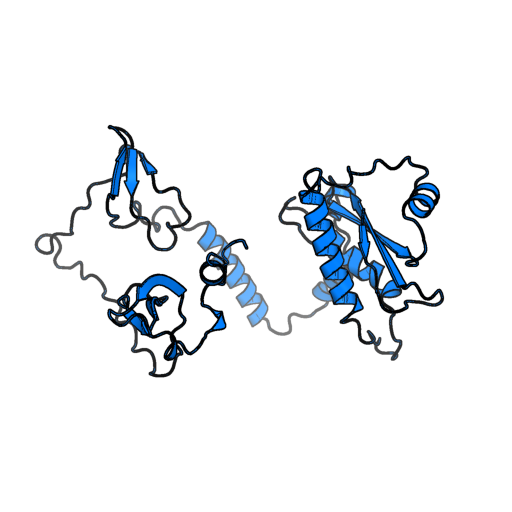290 LYS A N 1
ATOM 2330 C CA . LYS A 1 290 ? -13.935 35.726 -7.938 1.00 32.97 290 LYS A CA 1
ATOM 2331 C C . LYS A 1 290 ? -15.312 36.047 -8.517 1.00 32.97 290 LYS A C 1
ATOM 2333 O O . LYS A 1 290 ? -16.087 35.110 -8.701 1.00 32.97 290 LYS A O 1
ATOM 2338 N N . PRO A 1 291 ? -15.665 37.326 -8.738 1.00 33.0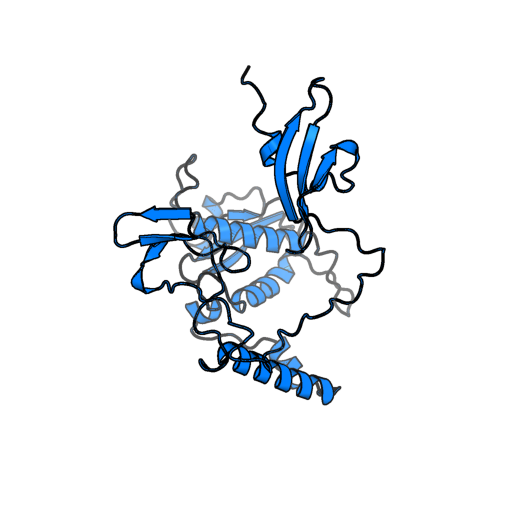3 291 PRO A N 1
ATOM 2339 C CA . PRO A 1 291 ? -16.796 37.630 -9.595 1.00 33.03 291 PRO A CA 1
ATOM 2340 C C . PRO A 1 291 ? -16.484 37.098 -10.996 1.00 33.03 291 PRO A C 1
ATOM 2342 O O . PRO A 1 291 ? -15.348 37.173 -11.464 1.00 33.03 291 PRO A O 1
ATOM 2345 N N . ILE A 1 292 ? -17.500 36.496 -11.602 1.00 39.31 292 ILE A N 1
ATOM 2346 C CA . ILE A 1 292 ? -17.541 36.190 -13.024 1.00 39.31 292 ILE A CA 1
ATOM 2347 C C . ILE A 1 292 ? -17.650 37.537 -13.733 1.00 39.31 292 ILE A C 1
ATOM 2349 O O . ILE A 1 292 ? -18.722 38.130 -13.686 1.00 39.31 292 ILE A O 1
ATOM 2353 N N . GLU A 1 293 ? -16.555 37.991 -14.336 1.00 33.06 293 GLU A N 1
ATOM 2354 C CA . GLU A 1 293 ? -16.520 38.808 -15.557 1.00 33.06 293 GLU A CA 1
ATOM 2355 C C . GLU A 1 293 ? -15.300 38.384 -16.382 1.00 33.06 293 GLU A C 1
ATOM 2357 O O . GLU A 1 293 ? -14.198 38.272 -15.791 1.00 33.06 293 GLU A O 1
#

Mean predicted aligned error: 20.58 Å

Foldseek 3Di:
DDKQAQFAQADPVGFGIWDWDADPPLRAIDIDGHHPPDDPQVVCCVPPVDDDDDDDPPDPPPCVPVVVSVVVVSVVLVCCRVVQPFPQDVPGHGHHSVVCVVVVNLVQQQDQDPVVRGRSCCVPVVDRDDDPVNVVVVVDDPPDPVVVVVVVVVVVVVVCVVCVDPVPDDPADDDWDWPDDDPQFWTFTDDDDPCPPPHRIDTPVNDDDDDDDDCVVPVPPPPPPPPDPDDDPPPDFDWDDFDDWDADPVRPWIWTFTDTPDPPDDTDIDTPVPPPCVPPPPCVVVPPDDDDD

Radius of gyration: 29.13 Å; Cα contacts (8 Å, |Δi|>4): 275; chains: 1; bounding box: 70×69×81 Å

Solvent-accessible surface area (backbone atoms only — not comparable to full-atom values): 18555 Å² total; per-residue (Å²): 112,52,74,42,66,87,45,73,74,19,62,97,82,50,29,27,19,35,40,41,39,62,45,86,86,47,65,36,70,49,82,41,83,31,51,78,86,60,55,70,64,62,54,43,36,73,74,68,71,51,88,84,83,79,76,62,97,86,50,82,78,83,48,57,72,56,51,53,52,48,51,53,48,43,50,50,48,51,47,53,47,71,70,42,78,49,55,52,48,101,84,64,51,64,51,37,56,66,76,45,43,66,59,53,51,52,54,53,32,65,38,69,40,86,91,72,73,43,22,22,30,39,65,72,69,72,46,71,80,87,49,72,64,59,59,49,55,73,67,52,72,75,89,44,68,64,59,57,52,48,50,53,51,49,54,51,50,55,55,44,62,81,52,60,51,78,88,79,48,75,93,66,86,73,93,68,53,77,75,45,71,55,74,94,53,29,34,28,42,58,62,61,77,89,45,56,84,51,80,48,68,42,50,50,88,81,59,74,86,83,72,79,84,58,62,87,85,45,76,84,68,71,77,81,76,79,77,73,74,80,75,70,94,75,73,79,80,59,77,68,47,80,78,50,78,50,65,50,96,81,76,79,51,52,33,38,33,37,37,55,76,52,96,88,58,78,76,44,79,44,48,69,86,74,51,90,62,72,85,71,60,61,68,74,76,66,64,81,72,69,80,94,126

Sequence (293 aa):
MDWVTDLPPGGERSYNACLVLVKRYSKNKMFLPCHKDDTAMDRAIMLFGTNLSFSTAYHPKADGLAERIIQNLEDIIGGFCAHGPKFKDYNGFTHYWCTLIPALELAYETSIHSSTGKAPAMLEKGLNPRLPYDTLKNCLVDITPTASSFKMMLDKARHHENRCPRKLKDSFAGPLMIKALHGTNAVQLELTGELMNKHPNFPVSLIKTYSSSDNELFPLRNKLTLEIPPLEEGEERKMVKVLKERRTRNKKEREYLLRYGNPTQEDEWLLEKDITHSNILPRRLINERKPIE

Nearest PDB structures (foldseek):
  2rso-assembly1_A  TM=4.628E-01  e=3.722E-01  Schizosaccharomyces pombe 972h-
  7dco-assembly1_v  TM=1.213E-01  e=9.181E+00  Saccharomyces cerevisiae

Secondary structure (DSSP, 8-state):
-EEE-SPPPBTTTTB-EEEEEE-TTT--EEEEEE-TTS-HHHHHHHHH-----PPPTT-GGG-HHHHHHHHHHHHHHHHHHHT-S-EE-TT--EE-HHHHHHHHHHHHHHSPPTTTSS-HHHHHHSSPPPPHHHHHHHHS--S-HHHHHHHHHHHHHHHHHHT--TTTS-SS-----EEEEETTTEEEE---GGGGGS-SEEEGGG--PPPPP-TTT-TT-------PPPPPTT----EEEEEEEEE-TTSS-EEEEEEESSTTS--EEEETTS-S-GGGS-HHHHTT-----

Organism: NCBI:txid1389203

pLDDT: mean 71.26, std 14.02, range [32.97, 90.94]